Protein AF-A0A8W7PTN2-F1 (afdb_monomer)

Nearest PDB structures (foldseek):
  3l47-assembly1_A  TM=5.949E-01  e=1.246E-03  Anopheles gambiae str. PEST
  3pji-assembly1_A  TM=5.867E-01  e=2.559E-03  Anopheles gambiae str. PEST
  3l4a-assembly1_A  TM=5.832E-01  e=3.193E-03  Anopheles gambiae str. PEST
  3qme-assembly1_A  TM=5.855E-01  e=4.211E-03  Anopheles gambiae str. PEST

pLDDT: mean 83.67, std 15.15, range [41.78, 97.75]

Structure (mmCIF, N/CA/C/O backbone):
data_AF-A0A8W7PTN2-F1
#
_entry.id   AF-A0A8W7PTN2-F1
#
loop_
_atom_site.group_PDB
_atom_site.id
_atom_site.type_symbol
_atom_site.label_atom_id
_atom_site.label_alt_id
_atom_site.label_comp_id
_atom_site.label_asym_id
_atom_site.label_entity_id
_atom_site.label_seq_id
_atom_site.pdbx_PDB_ins_code
_atom_site.Cartn_x
_atom_site.Cartn_y
_atom_site.Cartn_z
_atom_site.occupancy
_atom_site.B_iso_or_equiv
_atom_site.auth_seq_id
_atom_site.auth_comp_id
_atom_site.auth_asym_id
_atom_site.auth_atom_id
_atom_site.pdbx_PDB_model_num
ATOM 1 N N . MET A 1 1 ? -35.384 39.533 5.158 1.00 57.03 1 MET A N 1
ATOM 2 C CA . MET A 1 1 ? -33.972 39.122 5.318 1.00 57.03 1 MET A CA 1
ATOM 3 C C . MET A 1 1 ? -33.845 37.872 6.191 1.00 57.03 1 MET A C 1
ATOM 5 O O . MET A 1 1 ? -33.048 37.005 5.865 1.00 57.03 1 MET A O 1
ATOM 9 N N . ASP A 1 2 ? -34.704 37.705 7.202 1.00 67.12 2 ASP A N 1
ATOM 10 C CA . ASP A 1 2 ? -34.612 36.601 8.177 1.00 67.12 2 ASP A CA 1
ATOM 11 C C . ASP A 1 2 ? -34.873 35.196 7.617 1.00 67.12 2 ASP A C 1
ATOM 13 O O . ASP A 1 2 ? -34.206 34.240 8.003 1.00 67.12 2 ASP A O 1
ATOM 17 N N . ARG A 1 3 ? -35.787 35.044 6.647 1.00 59.84 3 ARG A N 1
ATOM 18 C CA . ARG A 1 3 ? -36.089 33.726 6.052 1.00 59.84 3 ARG A CA 1
ATOM 19 C C . ARG A 1 3 ? -34.947 33.164 5.203 1.00 59.84 3 ARG A C 1
ATOM 21 O O . ARG A 1 3 ? -34.746 31.957 5.190 1.00 59.84 3 ARG A O 1
ATOM 28 N N . LEU A 1 4 ? -34.192 34.027 4.523 1.00 60.38 4 LEU A N 1
ATOM 29 C CA . LEU A 1 4 ? -33.056 33.612 3.694 1.00 60.38 4 LEU A CA 1
ATOM 30 C C . LEU A 1 4 ? -31.870 33.179 4.571 1.00 60.38 4 LEU A C 1
ATOM 32 O O . LEU A 1 4 ? -31.206 32.193 4.266 1.00 60.38 4 LEU A O 1
ATOM 36 N N . LEU A 1 5 ? -31.665 33.867 5.700 1.00 58.38 5 LEU A N 1
ATOM 37 C CA . LEU A 1 5 ? -30.638 33.527 6.685 1.00 58.38 5 LEU A CA 1
ATOM 38 C C . LEU A 1 5 ? -30.922 32.175 7.361 1.00 58.38 5 LEU A C 1
ATOM 40 O O . LEU A 1 5 ? -30.018 31.356 7.500 1.00 58.38 5 LEU A O 1
ATOM 44 N N . LEU A 1 6 ? -32.185 31.911 7.719 1.00 56.81 6 LEU A N 1
ATOM 45 C CA . LEU A 1 6 ? -32.614 30.633 8.301 1.00 56.81 6 LEU A CA 1
ATOM 46 C C . LEU A 1 6 ? -32.438 29.454 7.335 1.00 56.81 6 LEU A C 1
ATOM 48 O O . LEU A 1 6 ? -31.983 28.390 7.752 1.00 56.81 6 LEU A O 1
ATOM 52 N N . VAL A 1 7 ? -32.742 29.642 6.047 1.00 60.78 7 VAL A N 1
ATOM 53 C CA . VAL A 1 7 ? -32.530 28.602 5.027 1.00 60.78 7 VAL A CA 1
ATOM 54 C C . VAL A 1 7 ? -31.037 28.308 4.864 1.00 60.78 7 VAL A C 1
ATOM 56 O O . VAL A 1 7 ? -30.652 27.142 4.924 1.00 60.78 7 VAL A O 1
ATOM 59 N N . LEU A 1 8 ? -30.188 29.337 4.777 1.00 57.94 8 LEU A N 1
ATOM 60 C CA 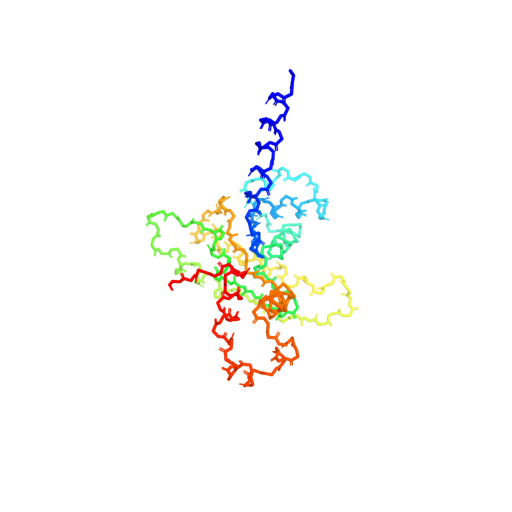. LEU A 1 8 ? -28.733 29.175 4.654 1.00 57.94 8 LEU A CA 1
ATOM 61 C C . LEU A 1 8 ? -28.105 28.485 5.881 1.00 57.94 8 LEU A C 1
ATOM 63 O O . LEU A 1 8 ? -27.267 27.594 5.726 1.00 57.94 8 LEU A O 1
ATOM 67 N N . LEU A 1 9 ? -28.555 28.826 7.094 1.00 57.31 9 LEU A N 1
ATOM 68 C CA . LEU A 1 9 ? -28.108 28.192 8.342 1.00 57.31 9 LEU A CA 1
ATOM 69 C C . LEU A 1 9 ? -28.580 26.734 8.462 1.00 57.31 9 LEU A C 1
ATOM 71 O O . LEU A 1 9 ? -27.829 25.874 8.932 1.00 57.31 9 LEU A O 1
ATOM 75 N N . SER A 1 10 ? -29.791 26.427 7.987 1.00 56.72 10 SER A N 1
ATOM 76 C CA . SER A 1 10 ? -30.310 25.054 7.959 1.00 56.72 10 SER A CA 1
ATOM 77 C C . SER A 1 10 ? -29.570 24.176 6.943 1.00 56.72 10 SER A C 1
ATOM 79 O O . SER A 1 10 ? -29.201 23.049 7.269 1.00 56.72 10 SER A O 1
ATOM 81 N N . SER A 1 11 ? -29.232 24.710 5.761 1.00 54.78 11 SER A N 1
ATOM 82 C CA . SER A 1 11 ? -28.419 23.999 4.766 1.00 54.78 11 SER A CA 1
ATOM 83 C C . SER A 1 11 ? -26.974 23.793 5.222 1.00 54.78 11 SER A C 1
ATOM 85 O O . SER A 1 11 ? -26.408 22.732 4.975 1.00 54.78 11 SER A O 1
ATOM 87 N N . ALA A 1 12 ? -26.388 24.750 5.951 1.00 51.50 12 ALA A N 1
ATOM 88 C CA . ALA A 1 12 ? -25.059 24.587 6.543 1.00 51.50 12 ALA A CA 1
ATOM 89 C C . ALA A 1 12 ? -25.053 23.503 7.638 1.00 51.50 12 ALA A C 1
ATOM 91 O O . ALA A 1 12 ? -24.125 22.701 7.709 1.00 51.50 12 ALA A O 1
ATOM 92 N N . SER A 1 13 ? -26.124 23.418 8.436 1.00 51.75 13 SER A N 1
ATOM 93 C CA . SER A 1 13 ? -26.292 22.386 9.472 1.00 51.75 13 SER A CA 1
ATOM 94 C C . SER A 1 13 ? -26.516 20.983 8.881 1.00 51.75 13 SER A C 1
ATOM 96 O O . SER A 1 13 ? -26.025 19.993 9.425 1.00 51.75 13 SER A O 1
ATOM 98 N N . LEU A 1 14 ? -27.189 20.882 7.728 1.00 45.44 14 LEU A N 1
ATOM 99 C CA . LEU A 1 14 ? -27.297 19.626 6.974 1.00 45.44 14 LEU A CA 1
ATOM 100 C C . LEU A 1 14 ? -25.977 19.224 6.292 1.00 45.44 14 LEU A C 1
ATOM 102 O O . LEU A 1 14 ? -25.674 18.040 6.218 1.00 45.44 14 LEU A O 1
ATOM 106 N N . LEU A 1 15 ? -25.144 20.172 5.855 1.00 43.53 15 LEU A N 1
ATOM 107 C CA . LEU A 1 15 ? -23.816 19.859 5.302 1.00 43.53 15 LEU A CA 1
ATOM 108 C C . LEU A 1 15 ? -22.807 19.424 6.382 1.00 43.53 15 LEU A C 1
ATOM 110 O O . LEU A 1 15 ? -21.920 18.619 6.106 1.00 43.53 15 LEU A O 1
ATOM 114 N N . LEU A 1 16 ? -22.965 19.895 7.623 1.00 43.56 16 LEU A N 1
ATOM 115 C CA . LEU A 1 16 ? -22.141 19.487 8.771 1.00 43.56 16 LEU A CA 1
ATOM 116 C C . LEU A 1 16 ? -22.467 18.076 9.289 1.00 43.56 16 LEU A C 1
ATOM 118 O O . LEU A 1 16 ? -21.607 17.433 9.883 1.00 43.56 16 LEU A O 1
ATOM 122 N N . THR A 1 17 ? -23.674 17.563 9.037 1.00 43.12 17 THR A N 1
ATOM 123 C CA . THR A 1 17 ? -24.104 16.228 9.499 1.00 43.12 17 THR A CA 1
ATOM 124 C C . THR A 1 17 ? -23.748 15.092 8.533 1.00 43.12 17 THR A C 1
ATOM 126 O O . THR A 1 17 ? -23.837 13.926 8.910 1.00 43.12 17 THR A O 1
ATOM 129 N N . VAL A 1 18 ? -23.263 15.409 7.323 1.00 42.91 18 VAL A N 1
ATOM 130 C CA . VAL A 1 18 ? -22.825 14.423 6.310 1.00 42.91 18 VAL A CA 1
ATOM 131 C C . VAL A 1 18 ? -21.299 14.230 6.287 1.00 42.91 18 VAL A C 1
ATOM 133 O O . VAL A 1 18 ? -20.785 13.426 5.513 1.00 42.91 18 VAL A O 1
ATOM 136 N N . TYR A 1 19 ? -20.554 14.822 7.231 1.00 45.72 19 TYR A N 1
ATOM 137 C CA . TYR A 1 19 ? -19.266 14.247 7.655 1.00 45.72 19 TYR A CA 1
ATOM 138 C C . TYR A 1 19 ? -19.535 13.009 8.520 1.00 45.72 19 TYR A C 1
ATOM 140 O O . TYR A 1 19 ? -19.214 12.944 9.706 1.00 45.72 19 TYR A O 1
ATOM 148 N N . GLY A 1 20 ? -20.209 12.036 7.903 1.00 41.78 20 GLY A N 1
ATOM 149 C CA . GLY A 1 20 ? -20.510 10.743 8.475 1.00 41.78 20 GLY A CA 1
ATOM 150 C C . GLY A 1 20 ? -19.219 10.099 8.947 1.00 41.78 20 GLY A C 1
ATOM 151 O O . GLY A 1 20 ? -18.207 10.171 8.253 1.00 41.78 20 GLY A O 1
ATOM 152 N N . ILE A 1 21 ? -19.281 9.549 10.161 1.00 45.31 21 ILE A N 1
ATOM 153 C CA . ILE A 1 21 ? -18.317 8.659 10.816 1.00 45.31 21 ILE A CA 1
ATOM 154 C C . ILE A 1 21 ? -17.119 8.363 9.905 1.00 45.31 21 ILE A C 1
ATOM 156 O O . ILE A 1 21 ? -17.142 7.424 9.109 1.00 45.31 21 ILE A O 1
ATOM 160 N N . LYS A 1 22 ? -16.070 9.192 9.986 1.00 49.72 22 LYS A N 1
ATOM 161 C CA . LYS A 1 22 ? -14.812 8.896 9.302 1.00 49.72 22 LYS A CA 1
ATOM 162 C C . LYS A 1 22 ? -14.207 7.710 10.053 1.00 49.72 22 LYS A C 1
ATOM 164 O O . LYS A 1 22 ? -13.580 7.874 11.094 1.00 49.72 22 LYS A O 1
ATOM 169 N N . HIS A 1 23 ? -14.525 6.503 9.595 1.00 62.06 23 HIS A N 1
ATOM 170 C CA . HIS A 1 23 ? -13.861 5.279 10.029 1.00 62.06 23 HIS A CA 1
ATOM 171 C C . HIS A 1 23 ? -12.345 5.461 9.813 1.00 62.06 23 HIS A C 1
ATOM 173 O O . HIS A 1 23 ? -11.954 6.223 8.926 1.00 62.06 23 HIS A O 1
ATOM 179 N N . HIS A 1 24 ? -11.490 4.789 10.592 1.00 68.31 24 HIS A N 1
ATOM 180 C CA . HIS A 1 24 ? -10.013 4.914 10.550 1.00 68.31 24 HIS A CA 1
ATOM 181 C C . HIS A 1 24 ? -9.383 4.358 9.251 1.00 68.31 24 HIS A C 1
ATOM 183 O O . HIS A 1 24 ? -8.220 3.977 9.192 1.00 68.31 24 HIS A O 1
ATOM 189 N N . ILE A 1 25 ? -10.168 4.311 8.179 1.00 70.75 25 ILE A N 1
ATOM 190 C CA . ILE A 1 25 ? -9.787 3.872 6.850 1.00 70.75 25 ILE A CA 1
ATOM 191 C C . ILE A 1 25 ? -8.952 4.979 6.216 1.00 70.75 25 ILE A C 1
ATOM 193 O O . ILE A 1 25 ? -9.476 6.006 5.777 1.00 70.75 25 ILE A O 1
ATOM 197 N N . VAL A 1 26 ? -7.647 4.753 6.144 1.00 82.38 26 VAL A N 1
ATOM 198 C CA . VAL A 1 26 ? -6.735 5.601 5.379 1.00 82.38 26 VAL A CA 1
ATOM 199 C C . VAL A 1 26 ? -6.664 5.055 3.957 1.00 82.38 26 VAL A C 1
ATOM 201 O O . VAL A 1 26 ? -6.442 3.867 3.755 1.00 82.38 26 VAL A O 1
ATOM 204 N N . THR A 1 27 ? -6.850 5.907 2.955 1.00 85.38 27 THR A N 1
ATOM 205 C CA . THR A 1 27 ? -6.588 5.575 1.547 1.00 85.38 27 THR A CA 1
ATOM 206 C C . THR A 1 27 ? -5.408 6.399 1.064 1.00 85.38 27 THR A C 1
ATOM 208 O O . THR A 1 27 ? -5.305 7.575 1.412 1.00 85.38 27 THR A O 1
ATOM 211 N N . LYS A 1 28 ? -4.539 5.808 0.248 1.00 90.69 28 LYS A N 1
ATOM 212 C CA . LYS A 1 28 ? -3.437 6.528 -0.398 1.00 90.69 28 LYS A CA 1
ATOM 213 C C . LYS A 1 28 ? -3.108 5.850 -1.714 1.00 90.69 28 LYS A C 1
ATOM 215 O O . LYS A 1 28 ? -2.881 4.646 -1.727 1.00 90.69 28 LYS A O 1
ATOM 220 N N . SER A 1 29 ? -3.123 6.590 -2.815 1.00 93.69 29 SER A N 1
ATOM 221 C CA . SER A 1 29 ? -2.723 6.077 -4.127 1.00 93.69 29 SER A CA 1
ATOM 222 C C . SER A 1 29 ? -1.201 6.017 -4.260 1.00 93.69 29 SER A C 1
ATOM 224 O O . SER A 1 29 ? -0.459 6.687 -3.536 1.00 93.69 29 SER A O 1
ATOM 226 N N . TRP A 1 30 ? -0.725 5.250 -5.245 1.00 95.38 30 TRP A N 1
ATOM 227 C CA . TRP A 1 30 ? 0.700 5.195 -5.570 1.00 95.38 30 TRP A CA 1
ATOM 228 C C . TRP A 1 30 ? 1.260 6.572 -5.948 1.00 95.38 30 TRP A C 1
ATOM 230 O O . TRP A 1 30 ? 2.342 6.952 -5.506 1.00 95.38 30 TRP A O 1
ATOM 240 N N . SER A 1 31 ? 0.513 7.342 -6.744 1.00 95.12 31 SER A N 1
ATOM 241 C CA . SER A 1 31 ? 0.930 8.674 -7.195 1.00 95.12 31 SER A CA 1
ATOM 242 C C . SER A 1 31 ? 1.007 9.685 -6.051 1.00 95.12 31 SER A C 1
ATOM 244 O O . SER A 1 31 ? 1.951 10.471 -6.016 1.00 95.12 31 SER A O 1
ATOM 246 N N . GLU A 1 32 ? 0.073 9.641 -5.096 1.00 94.88 32 GLU A N 1
ATOM 247 C CA . GLU A 1 32 ? 0.132 10.480 -3.891 1.00 94.88 32 GLU A CA 1
ATOM 248 C C . GLU A 1 32 ? 1.347 10.118 -3.031 1.00 94.88 32 GLU A C 1
ATOM 250 O O . GLU A 1 32 ? 2.136 10.994 -2.686 1.00 94.88 32 GLU A O 1
ATOM 255 N N . ALA A 1 33 ? 1.575 8.825 -2.762 1.00 96.19 33 ALA A N 1
ATOM 256 C CA . ALA A 1 33 ? 2.763 8.386 -2.028 1.00 96.19 33 ALA A CA 1
ATOM 257 C C . ALA A 1 33 ? 4.070 8.760 -2.735 1.00 96.19 33 ALA A C 1
ATOM 259 O O . ALA A 1 33 ? 5.021 9.185 -2.081 1.00 96.19 33 ALA A O 1
ATOM 260 N N . GLN A 1 34 ? 4.119 8.655 -4.063 1.00 97.06 34 GLN A N 1
ATOM 261 C CA . GLN A 1 34 ? 5.268 9.111 -4.836 1.00 97.06 34 GLN A CA 1
ATOM 262 C C . GLN A 1 34 ? 5.486 10.618 -4.686 1.00 97.06 34 GLN A C 1
ATOM 264 O O . GLN A 1 34 ? 6.622 11.033 -4.473 1.00 97.06 34 GLN A O 1
ATOM 269 N N . SER A 1 35 ? 4.433 11.429 -4.812 1.00 95.94 35 SER A N 1
ATOM 270 C CA . SER A 1 35 ? 4.526 12.887 -4.688 1.00 95.94 35 SER A CA 1
ATOM 271 C C . SER A 1 35 ? 5.095 13.294 -3.328 1.00 95.94 35 SER A C 1
ATOM 273 O O . SER A 1 35 ? 6.060 14.059 -3.268 1.00 95.94 35 SER A O 1
ATOM 275 N N . ASP A 1 36 ? 4.565 12.710 -2.253 1.00 96.38 36 ASP A N 1
ATOM 276 C CA . ASP A 1 36 ? 5.035 12.958 -0.890 1.00 96.38 36 ASP A CA 1
ATOM 277 C C . ASP A 1 36 ? 6.506 12.562 -0.733 1.00 96.38 36 ASP A C 1
ATOM 279 O O . ASP A 1 36 ? 7.329 13.340 -0.255 1.00 96.38 36 ASP A O 1
ATOM 283 N N . CYS A 1 37 ? 6.878 11.375 -1.212 1.00 97.75 37 CYS A N 1
ATOM 284 C CA . CYS A 1 37 ? 8.247 10.885 -1.107 1.00 97.75 37 CYS A CA 1
ATOM 285 C C . CYS A 1 37 ? 9.256 11.688 -1.929 1.00 97.75 37 CYS A C 1
ATOM 287 O O . CYS A 1 37 ? 10.381 11.891 -1.474 1.00 97.75 37 CYS A O 1
ATOM 289 N N . LEU A 1 38 ? 8.876 12.178 -3.112 1.00 97.31 38 LEU A N 1
ATOM 290 C CA . LEU A 1 38 ? 9.718 13.086 -3.895 1.00 97.31 38 LEU A CA 1
ATOM 291 C C . LEU A 1 38 ? 10.015 14.370 -3.109 1.00 97.31 38 LEU A C 1
ATOM 293 O O . LEU A 1 38 ? 11.146 14.861 -3.153 1.00 97.31 38 LEU A O 1
ATOM 297 N N . GLN A 1 39 ? 9.032 14.878 -2.358 1.00 96.75 39 GLN A N 1
ATOM 298 C CA . GLN A 1 39 ? 9.202 16.034 -1.482 1.00 96.75 39 GLN A CA 1
ATOM 299 C C . GLN A 1 39 ? 10.064 15.703 -0.255 1.00 96.75 39 GLN A C 1
ATOM 301 O O . GLN A 1 39 ? 11.004 16.443 0.038 1.00 96.75 39 GLN A O 1
ATOM 306 N N . TYR A 1 40 ? 9.793 14.592 0.437 1.00 96.00 40 TYR A N 1
ATOM 307 C CA . TYR A 1 40 ? 10.538 14.174 1.632 1.00 96.00 40 TYR A CA 1
ATOM 308 C C . TYR A 1 40 ? 12.023 13.957 1.333 1.00 96.00 40 TYR A C 1
ATOM 310 O O . TYR A 1 40 ? 12.884 14.418 2.080 1.00 96.00 40 TYR A O 1
ATOM 318 N N . LEU A 1 41 ? 12.321 13.302 0.210 1.00 95.69 41 LEU A N 1
ATOM 319 C CA . LEU A 1 41 ? 13.683 12.995 -0.226 1.00 95.69 41 LEU A CA 1
ATOM 320 C C . LEU A 1 41 ? 14.354 14.153 -0.980 1.00 95.69 41 LEU A C 1
ATOM 322 O O . LEU A 1 41 ? 15.525 14.036 -1.333 1.00 95.69 41 LEU A O 1
ATOM 326 N N . ARG A 1 42 ? 13.634 15.256 -1.240 1.00 96.44 42 ARG A N 1
ATOM 327 C CA . ARG A 1 42 ? 14.116 16.423 -2.004 1.00 96.44 42 ARG A CA 1
ATOM 328 C C . ARG A 1 42 ? 14.743 16.029 -3.346 1.00 96.44 42 ARG A C 1
ATOM 330 O O . ARG A 1 42 ? 15.813 16.509 -3.713 1.00 96.44 42 ARG A O 1
ATOM 337 N N . VAL A 1 43 ? 14.080 15.130 -4.072 1.00 94.25 43 VAL A N 1
ATOM 338 C CA . VAL A 1 43 ? 14.607 14.587 -5.330 1.00 94.25 43 VAL A CA 1
ATOM 339 C C . VAL A 1 43 ? 14.687 15.682 -6.390 1.00 94.25 43 VAL A C 1
ATOM 341 O O . VAL A 1 43 ? 13.694 16.332 -6.717 1.00 94.25 43 VAL A O 1
ATOM 344 N N . GLU A 1 44 ? 15.867 15.849 -6.981 1.00 91.00 44 GLU A N 1
ATOM 345 C CA . GLU A 1 44 ? 16.057 16.754 -8.108 1.00 91.00 44 GLU A CA 1
ATOM 346 C C . GLU A 1 44 ? 15.295 16.261 -9.347 1.00 91.00 44 GLU A C 1
ATOM 348 O O . GLU A 1 44 ? 15.310 15.078 -9.688 1.00 91.00 44 GLU A O 1
ATOM 353 N N . SER A 1 45 ? 14.673 17.184 -10.088 1.00 90.75 45 SER A N 1
ATOM 354 C CA . SER A 1 45 ? 13.897 16.862 -11.299 1.00 90.75 45 SER A CA 1
ATOM 355 C C . SER A 1 45 ? 12.778 15.815 -11.078 1.00 90.75 45 SER A C 1
ATOM 357 O O . SER A 1 45 ? 12.746 14.797 -11.782 1.00 90.75 45 SER A O 1
ATOM 359 N N . PRO A 1 46 ? 11.808 16.059 -10.173 1.00 90.56 46 PRO A N 1
ATOM 360 C CA . PRO A 1 46 ? 10.740 15.102 -9.842 1.00 90.56 46 PRO A CA 1
ATOM 361 C C . PRO A 1 46 ? 9.903 14.668 -11.059 1.00 90.56 46 PRO A C 1
ATOM 363 O O . PRO A 1 46 ? 9.396 13.548 -11.101 1.00 90.56 46 PRO A O 1
ATOM 366 N N . GLY A 1 47 ? 9.838 15.508 -12.101 1.00 90.62 47 GLY A N 1
ATOM 367 C 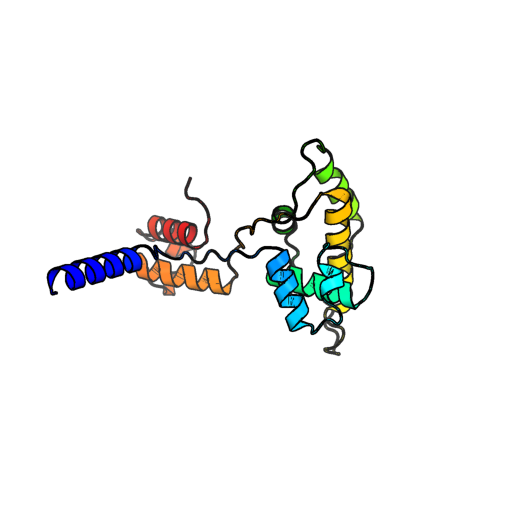CA . GLY A 1 47 ? 9.154 15.215 -13.364 1.00 90.62 47 GLY A CA 1
ATOM 368 C C . GLY A 1 47 ? 9.599 13.915 -14.053 1.00 90.62 47 GLY A C 1
ATOM 369 O O . GLY A 1 47 ? 8.817 13.308 -14.781 1.00 90.62 47 GLY A O 1
ATOM 370 N N . ARG A 1 48 ? 10.821 13.426 -13.788 1.00 91.25 48 ARG A N 1
ATOM 371 C CA . ARG A 1 48 ? 11.331 12.162 -14.358 1.00 91.25 48 ARG A CA 1
ATOM 372 C C . ARG A 1 48 ? 10.556 10.928 -13.877 1.00 91.25 48 ARG A C 1
ATOM 374 O O . ARG A 1 48 ? 10.556 9.915 -14.570 1.00 91.25 48 ARG A O 1
ATOM 381 N N . TYR A 1 49 ? 9.883 11.017 -12.731 1.00 92.25 49 TYR A N 1
ATOM 382 C CA . TYR A 1 49 ? 9.173 9.902 -12.098 1.00 92.25 49 TYR A CA 1
ATOM 383 C C . TYR A 1 49 ? 7.669 9.874 -12.410 1.00 92.25 49 TYR A C 1
ATOM 385 O O . TYR A 1 49 ? 6.981 8.934 -12.020 1.00 92.25 49 TYR A O 1
ATOM 393 N N . LEU A 1 50 ? 7.146 10.852 -13.164 1.00 87.75 50 LEU A N 1
ATOM 394 C CA . LEU A 1 50 ? 5.716 10.943 -13.506 1.00 87.75 50 LEU A CA 1
ATOM 395 C C . LEU A 1 50 ? 5.186 9.727 -14.280 1.00 87.75 50 LEU A C 1
ATOM 397 O O . LEU A 1 50 ? 4.006 9.416 -14.194 1.00 87.75 50 LEU A O 1
ATOM 401 N N . SER A 1 51 ? 6.057 9.034 -15.020 1.00 87.31 51 SER A N 1
ATOM 402 C CA . SER A 1 51 ? 5.710 7.824 -15.783 1.00 87.31 51 SER A CA 1
ATOM 403 C C . SER A 1 51 ? 5.861 6.519 -14.990 1.00 87.31 51 SER A C 1
ATOM 405 O O . SER A 1 51 ? 5.775 5.440 -15.577 1.00 87.31 51 SER A O 1
ATOM 407 N N . HIS A 1 52 ? 6.169 6.611 -13.689 1.00 88.25 52 HIS A N 1
ATOM 408 C CA . HIS A 1 52 ? 6.465 5.475 -12.806 1.00 88.25 52 HIS A CA 1
ATOM 409 C C . HIS A 1 52 ? 7.572 4.550 -13.339 1.00 88.25 52 HIS A C 1
ATOM 411 O O . HIS A 1 52 ? 7.575 3.343 -13.109 1.00 88.25 52 HIS A O 1
ATOM 417 N N . ARG A 1 53 ? 8.531 5.121 -14.078 1.00 87.38 53 ARG A N 1
ATOM 418 C CA . ARG A 1 53 ? 9.707 4.412 -14.594 1.00 87.38 53 ARG A CA 1
ATOM 419 C C . ARG A 1 53 ? 10.908 4.675 -13.697 1.00 87.38 53 ARG A C 1
ATOM 421 O O . ARG A 1 53 ? 11.538 5.729 -13.772 1.00 87.38 53 ARG A O 1
ATOM 428 N N . TYR A 1 54 ? 11.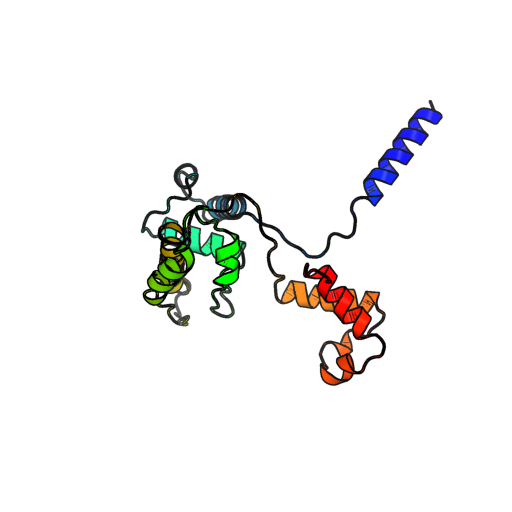241 3.693 -12.871 1.00 93.31 54 TYR A N 1
ATOM 429 C CA . TYR A 1 54 ? 12.324 3.776 -11.893 1.00 93.31 54 TYR A CA 1
ATOM 430 C C . TYR A 1 54 ? 13.594 3.111 -12.433 1.00 93.31 54 TYR A C 1
ATOM 432 O O . TYR A 1 54 ? 13.606 1.913 -12.716 1.00 93.31 54 TYR A O 1
ATOM 440 N N . ARG A 1 55 ? 14.679 3.879 -12.578 1.00 93.56 55 ARG A N 1
ATOM 441 C CA . ARG A 1 55 ? 15.986 3.347 -13.008 1.00 93.56 55 ARG A CA 1
ATOM 442 C C . ARG A 1 55 ? 16.654 2.580 -11.866 1.00 93.56 55 ARG A C 1
ATOM 444 O O . ARG A 1 55 ? 16.391 2.876 -10.708 1.00 93.56 55 ARG A O 1
ATOM 451 N N . ASP A 1 56 ? 17.557 1.655 -12.179 1.00 93.75 56 ASP A N 1
ATOM 452 C CA . ASP A 1 56 ? 18.344 0.954 -11.156 1.00 93.75 56 ASP A CA 1
ATOM 453 C C . ASP A 1 56 ? 19.472 1.866 -10.655 1.00 93.75 56 ASP A C 1
ATOM 455 O O . ASP A 1 56 ? 20.607 1.827 -11.123 1.00 93.75 56 ASP A O 1
ATOM 459 N N . ASN A 1 57 ? 19.116 2.793 -9.767 1.00 93.69 57 ASN A N 1
ATOM 460 C CA . ASN A 1 57 ? 20.038 3.716 -9.119 1.00 93.69 57 ASN A CA 1
ATOM 461 C C . ASN A 1 57 ? 19.594 4.013 -7.682 1.00 93.69 57 ASN A C 1
ATOM 463 O O . ASN A 1 57 ? 18.451 3.752 -7.302 1.00 93.69 57 ASN A O 1
ATOM 467 N N . GLN A 1 58 ? 20.502 4.583 -6.886 1.00 93.12 58 GLN A N 1
ATOM 468 C CA . GLN A 1 58 ? 20.271 4.805 -5.458 1.00 93.12 58 GLN A CA 1
ATOM 469 C C . GLN A 1 58 ? 19.037 5.673 -5.178 1.00 93.12 58 GLN A C 1
ATOM 471 O O . GLN A 1 58 ? 18.217 5.314 -4.338 1.00 93.12 58 GLN A O 1
ATOM 476 N N . THR A 1 59 ? 18.853 6.762 -5.930 1.00 94.69 59 THR A N 1
ATOM 477 C CA . THR A 1 59 ? 17.695 7.658 -5.783 1.00 94.69 59 THR A CA 1
ATOM 478 C C . THR A 1 59 ? 16.373 6.923 -5.990 1.00 94.69 59 THR A C 1
ATOM 480 O O . THR A 1 59 ? 15.425 7.117 -5.236 1.00 94.69 59 THR A O 1
ATOM 483 N N . SER A 1 60 ? 16.297 6.044 -6.992 1.00 95.75 60 SER A N 1
ATOM 484 C CA . SER A 1 60 ? 15.081 5.274 -7.263 1.00 95.75 60 SER A CA 1
ATOM 485 C C . SER A 1 60 ? 14.831 4.213 -6.193 1.00 95.75 60 SER A C 1
ATOM 487 O O . SER A 1 60 ? 13.686 4.021 -5.800 1.00 95.75 60 SER A O 1
ATOM 489 N N . LYS A 1 61 ? 15.882 3.565 -5.674 1.00 95.44 61 LYS A N 1
ATOM 490 C CA . LYS A 1 61 ? 15.772 2.607 -4.559 1.00 95.44 61 LYS A CA 1
ATOM 491 C C .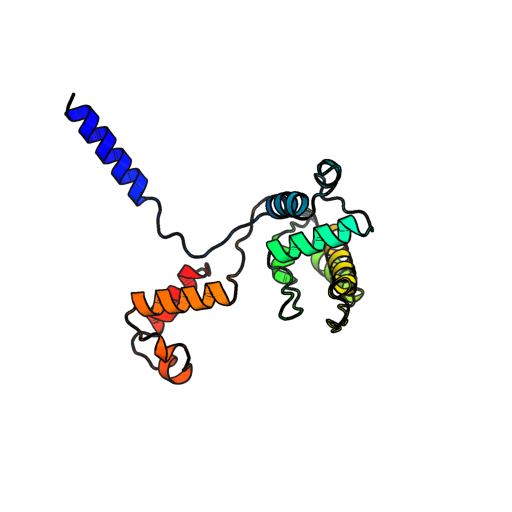 LYS A 1 61 ? 15.242 3.279 -3.290 1.00 95.44 61 LYS A C 1
ATOM 493 O O . LYS A 1 61 ? 14.311 2.769 -2.673 1.00 95.44 61 LYS A O 1
ATOM 498 N N . GLN A 1 62 ? 15.763 4.460 -2.957 1.00 95.50 62 GLN A N 1
ATOM 499 C CA . GLN A 1 62 ? 15.280 5.277 -1.837 1.00 95.50 62 GLN A CA 1
ATOM 500 C C . GLN A 1 62 ? 13.830 5.733 -2.035 1.00 95.50 62 GLN A C 1
ATOM 502 O O . GLN A 1 62 ? 13.024 5.648 -1.108 1.00 95.50 62 GLN A O 1
ATOM 507 N N . LEU A 1 63 ? 13.480 6.179 -3.246 1.00 97.12 63 LEU A N 1
ATOM 508 C CA . LEU A 1 63 ? 12.119 6.593 -3.578 1.00 97.12 63 LEU A CA 1
ATOM 509 C C . LEU A 1 63 ? 11.127 5.433 -3.428 1.00 97.12 63 LEU A C 1
ATOM 511 O O . LEU A 1 63 ? 10.105 5.594 -2.769 1.00 97.12 63 LEU A O 1
ATOM 515 N N . ILE A 1 64 ? 11.443 4.260 -3.982 1.00 97.12 64 ILE A N 1
ATOM 516 C CA . ILE A 1 64 ? 10.602 3.061 -3.865 1.00 97.12 64 ILE A CA 1
ATOM 517 C C . ILE A 1 64 ? 10.446 2.628 -2.412 1.00 97.12 64 ILE A C 1
ATOM 519 O O . ILE A 1 64 ? 9.330 2.343 -1.984 1.00 97.12 64 ILE A O 1
ATOM 523 N N . PHE A 1 65 ? 11.535 2.625 -1.645 1.00 96.00 65 PHE A N 1
ATOM 524 C CA . PHE A 1 65 ? 11.483 2.328 -0.219 1.00 96.00 65 PHE A CA 1
ATOM 525 C C . PHE A 1 65 ? 10.526 3.278 0.513 1.00 96.00 65 PHE A C 1
ATOM 527 O O . PHE A 1 65 ? 9.613 2.820 1.197 1.00 96.00 65 PHE A O 1
ATOM 534 N N . CYS A 1 66 ? 10.649 4.591 0.295 1.00 97.06 66 CYS A N 1
ATOM 535 C CA . CYS A 1 66 ? 9.739 5.576 0.880 1.00 97.06 66 CYS A CA 1
ATOM 536 C C . CYS A 1 66 ? 8.275 5.355 0.462 1.00 97.06 66 CYS A C 1
ATOM 538 O O . CYS A 1 66 ? 7.379 5.434 1.307 1.00 97.06 66 CYS A O 1
ATOM 540 N N . ILE A 1 67 ? 8.019 5.065 -0.820 1.00 96.94 67 ILE A N 1
ATOM 541 C CA . ILE A 1 67 ? 6.666 4.801 -1.330 1.00 96.94 67 ILE A CA 1
ATOM 542 C C . ILE A 1 67 ? 6.080 3.576 -0.627 1.00 96.94 67 ILE A C 1
ATOM 544 O O . ILE A 1 67 ? 4.968 3.640 -0.111 1.00 96.94 67 ILE A O 1
ATOM 548 N N . MET A 1 68 ? 6.834 2.479 -0.541 1.00 95.75 68 MET A N 1
ATOM 549 C CA . MET A 1 68 ? 6.377 1.249 0.108 1.00 95.75 68 MET A CA 1
ATOM 550 C C . MET A 1 68 ? 6.111 1.425 1.607 1.00 95.75 68 MET A C 1
ATOM 552 O O . MET A 1 68 ? 5.175 0.809 2.116 1.00 95.75 68 MET A O 1
ATOM 556 N N . LEU A 1 69 ? 6.860 2.294 2.296 1.00 94.25 69 LEU A N 1
ATOM 557 C CA . LEU A 1 69 ? 6.551 2.696 3.673 1.00 94.25 69 LEU A CA 1
ATOM 558 C C . LEU A 1 69 ? 5.236 3.486 3.750 1.00 94.25 69 LEU A C 1
ATOM 560 O O . LEU A 1 69 ? 4.359 3.167 4.549 1.00 94.25 69 LEU A O 1
ATOM 564 N N . ASN A 1 70 ? 5.065 4.489 2.885 1.00 94.38 70 ASN A N 1
ATOM 565 C CA . ASN A 1 70 ? 3.868 5.337 2.857 1.00 94.38 70 ASN A CA 1
ATOM 566 C C . ASN A 1 70 ? 2.591 4.558 2.522 1.00 94.38 70 ASN A C 1
ATOM 568 O O . ASN A 1 70 ? 1.513 4.899 3.005 1.00 94.38 70 ASN A O 1
ATOM 572 N N . LEU A 1 71 ? 2.717 3.517 1.702 1.00 94.56 71 LEU A N 1
ATOM 573 C CA . LEU A 1 71 ? 1.625 2.627 1.317 1.00 94.56 71 LEU A CA 1
ATOM 574 C C . LEU A 1 71 ? 1.457 1.432 2.268 1.00 94.56 71 LEU A C 1
ATOM 576 O O . LEU A 1 71 ? 0.618 0.574 2.013 1.00 94.56 71 LEU A O 1
ATOM 580 N N . ARG A 1 72 ? 2.238 1.360 3.358 1.00 92.81 72 ARG A N 1
ATOM 581 C CA . ARG A 1 72 ? 2.202 0.271 4.356 1.00 92.81 72 ARG A CA 1
ATOM 582 C C . ARG A 1 72 ? 2.417 -1.121 3.750 1.00 92.81 72 ARG A C 1
ATOM 584 O O . ARG A 1 72 ? 1.936 -2.125 4.271 1.00 92.81 72 ARG A O 1
ATOM 591 N N . ILE A 1 73 ? 3.150 -1.178 2.641 1.00 93.62 73 ILE A N 1
ATOM 592 C CA . ILE A 1 73 ? 3.518 -2.417 1.949 1.00 93.62 73 ILE A CA 1
ATOM 593 C C . ILE A 1 73 ? 4.706 -3.068 2.656 1.00 93.62 73 ILE A C 1
ATOM 595 O O . ILE A 1 73 ? 4.765 -4.291 2.758 1.00 93.62 73 ILE A O 1
ATOM 599 N N . TYR A 1 74 ? 5.630 -2.257 3.169 1.00 92.75 74 TYR A N 1
ATOM 600 C CA . TYR A 1 74 ? 6.769 -2.715 3.954 1.00 92.75 74 TYR A CA 1
ATOM 601 C C . TYR A 1 74 ? 6.689 -2.172 5.383 1.00 92.75 74 TYR A C 1
ATOM 603 O O . TYR A 1 74 ? 6.493 -0.974 5.585 1.00 92.75 74 TYR A O 1
ATOM 611 N N . ASP A 1 75 ? 6.836 -3.064 6.358 1.00 88.81 75 ASP A N 1
ATOM 612 C CA . ASP A 1 75 ? 6.926 -2.754 7.781 1.00 88.81 75 ASP A CA 1
ATOM 613 C C . ASP A 1 75 ? 8.396 -2.870 8.222 1.00 88.81 75 ASP A C 1
ATOM 615 O O . ASP A 1 75 ? 8.918 -3.988 8.303 1.00 88.81 75 ASP A O 1
ATOM 619 N N . PRO A 1 76 ? 9.086 -1.746 8.492 1.00 85.06 76 PRO A N 1
ATOM 620 C CA . PRO A 1 76 ? 10.494 -1.759 8.868 1.00 85.06 76 PRO A CA 1
ATOM 621 C C . PRO A 1 76 ? 10.719 -2.245 10.301 1.00 85.06 76 PRO A C 1
ATOM 623 O O . PRO A 1 76 ? 11.807 -2.721 10.599 1.00 85.06 76 PRO A O 1
ATOM 626 N N . THR A 1 77 ? 9.719 -2.155 11.182 1.00 83.19 77 THR A N 1
ATOM 627 C CA . THR A 1 77 ? 9.830 -2.610 12.574 1.00 83.19 77 THR A CA 1
ATOM 628 C C . THR A 1 77 ? 9.817 -4.132 12.647 1.00 83.19 77 THR A C 1
ATOM 630 O O . THR A 1 77 ? 10.529 -4.719 13.455 1.00 83.19 77 THR A O 1
ATOM 633 N N . GLN A 1 78 ? 9.031 -4.777 11.782 1.00 83.62 78 GLN A N 1
ATOM 634 C CA . GLN A 1 78 ? 8.931 -6.238 11.722 1.00 83.62 78 GLN A CA 1
ATOM 635 C C . GLN A 1 78 ? 9.772 -6.871 10.602 1.00 83.62 78 GLN A C 1
ATOM 637 O O . GLN A 1 78 ? 9.855 -8.095 10.529 1.00 83.62 78 GLN A O 1
ATOM 642 N N . ASN A 1 79 ? 10.379 -6.066 9.722 1.00 84.56 79 ASN A N 1
ATOM 643 C CA . ASN A 1 79 ? 10.998 -6.510 8.467 1.00 84.56 79 ASN A CA 1
ATOM 644 C C . ASN A 1 79 ? 10.039 -7.344 7.592 1.00 84.56 79 ASN A C 1
ATOM 646 O O . ASN A 1 79 ? 10.411 -8.377 7.032 1.00 84.56 79 ASN A O 1
ATOM 650 N N . VAL A 1 80 ? 8.773 -6.923 7.505 1.00 87.94 80 VAL A N 1
ATOM 651 C CA . VAL A 1 80 ? 7.713 -7.674 6.813 1.00 87.94 80 VAL A CA 1
ATOM 652 C C . VAL A 1 80 ? 7.304 -6.966 5.528 1.00 87.94 80 VAL A C 1
ATOM 654 O O . VAL A 1 80 ? 6.935 -5.794 5.533 1.00 87.94 80 VAL A O 1
ATOM 657 N N . LEU A 1 81 ? 7.298 -7.713 4.423 1.00 90.38 81 LEU A N 1
ATOM 658 C CA . LEU A 1 81 ? 6.769 -7.282 3.132 1.00 90.38 81 LEU A CA 1
ATOM 659 C C . LEU A 1 81 ? 5.389 -7.906 2.875 1.00 90.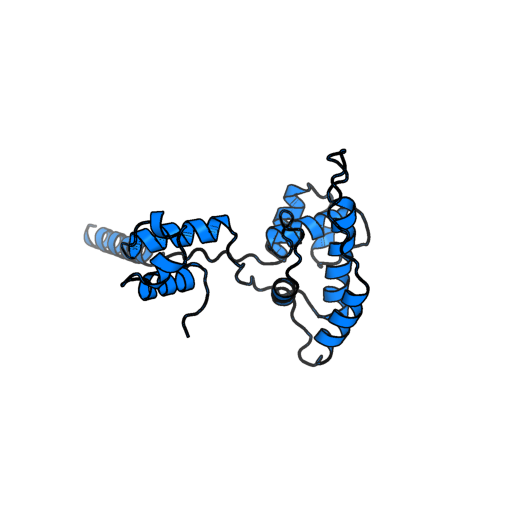38 81 LEU A C 1
ATOM 661 O O . LEU A 1 81 ? 5.246 -9.126 2.813 1.00 90.38 81 LEU A O 1
ATOM 665 N N . ARG A 1 82 ? 4.374 -7.068 2.665 1.00 91.06 82 ARG A N 1
ATOM 666 C CA . ARG A 1 82 ? 2.977 -7.465 2.436 1.00 91.06 82 ARG A CA 1
ATOM 667 C C . ARG A 1 82 ? 2.681 -7.535 0.935 1.00 91.06 82 ARG A C 1
ATOM 669 O O . ARG A 1 82 ? 2.132 -6.601 0.352 1.00 91.06 82 ARG A O 1
ATOM 676 N N . LEU A 1 83 ? 3.052 -8.645 0.294 1.00 90.00 83 LEU A N 1
ATOM 677 C CA . LEU A 1 83 ? 2.891 -8.837 -1.160 1.00 90.00 83 LEU A CA 1
ATOM 678 C C . LEU A 1 83 ? 1.430 -8.764 -1.636 1.00 90.00 83 LEU A C 1
ATOM 680 O O . LEU A 1 83 ? 1.166 -8.280 -2.733 1.00 90.00 83 LEU A O 1
ATOM 684 N N . GLU A 1 84 ? 0.473 -9.186 -0.811 1.00 87.81 84 GLU A N 1
ATOM 685 C CA . GLU A 1 84 ? -0.955 -9.063 -1.134 1.00 87.81 84 GLU A CA 1
ATOM 686 C C . GLU A 1 84 ? -1.400 -7.595 -1.209 1.00 87.81 84 GLU A C 1
ATOM 688 O O . GLU A 1 84 ? -2.103 -7.209 -2.142 1.00 87.81 84 GLU A O 1
ATOM 693 N N . ALA A 1 85 ? -0.926 -6.754 -0.281 1.00 89.25 85 ALA A N 1
ATOM 694 C CA . ALA A 1 85 ? -1.191 -5.316 -0.299 1.00 89.25 85 ALA A CA 1
ATOM 695 C C . ALA A 1 85 ? -0.552 -4.651 -1.526 1.00 89.25 85 ALA A C 1
ATOM 697 O O . ALA A 1 85 ? -1.181 -3.822 -2.177 1.00 89.25 85 ALA A O 1
ATOM 698 N N . MET A 1 86 ? 0.664 -5.069 -1.896 1.00 93.00 86 MET A N 1
ATOM 699 C CA . MET A 1 86 ? 1.337 -4.616 -3.118 1.00 93.00 86 MET A CA 1
ATOM 700 C C . MET A 1 86 ? 0.479 -4.863 -4.369 1.00 93.00 86 MET A C 1
ATOM 702 O O . MET A 1 86 ? 0.340 -3.971 -5.205 1.00 93.00 86 MET A O 1
ATOM 706 N N . GLY A 1 87 ? -0.156 -6.035 -4.474 1.00 92.31 87 GLY A N 1
ATOM 707 C CA . GLY A 1 87 ? -1.028 -6.383 -5.600 1.00 92.31 87 GLY A CA 1
ATOM 708 C C . GLY A 1 87 ? -2.223 -5.443 -5.794 1.00 92.31 87 GLY A C 1
ATOM 709 O O . GLY A 1 87 ? -2.652 -5.248 -6.926 1.00 92.31 87 GLY A O 1
ATOM 710 N N . GLN A 1 88 ? -2.721 -4.793 -4.736 1.00 92.38 88 GLN A N 1
ATOM 711 C CA . GLN A 1 88 ? -3.842 -3.840 -4.820 1.00 92.38 88 GLN A CA 1
ATOM 712 C C . GLN A 1 88 ? -3.480 -2.545 -5.569 1.00 92.38 88 GLN A C 1
ATOM 714 O O . GLN A 1 88 ? -4.357 -1.837 -6.077 1.00 92.38 88 GLN A O 1
ATOM 719 N N . PHE A 1 89 ? -2.183 -2.245 -5.666 1.00 94.75 89 PHE A N 1
ATOM 720 C CA . PHE A 1 89 ? -1.652 -1.100 -6.401 1.00 94.75 89 PHE A CA 1
ATOM 721 C C . PHE A 1 89 ? -1.346 -1.411 -7.864 1.00 94.75 89 PHE A C 1
ATOM 723 O O . PHE A 1 89 ? -0.837 -0.537 -8.562 1.00 94.75 89 PHE A O 1
ATOM 730 N N . PHE A 1 90 ? -1.660 -2.614 -8.348 1.00 94.56 90 PHE A N 1
ATOM 731 C CA . PHE A 1 90 ? -1.418 -3.029 -9.725 1.00 94.56 90 PHE A CA 1
ATOM 732 C C . PHE A 1 90 ? -2.681 -3.612 -10.358 1.00 94.56 90 PHE A C 1
ATOM 734 O O . PHE A 1 90 ? -3.430 -4.359 -9.736 1.00 94.56 90 PHE A O 1
ATOM 741 N N . HIS A 1 91 ? -2.898 -3.288 -11.627 1.00 93.06 91 HIS A N 1
ATOM 742 C CA . HIS A 1 91 ? -3.913 -3.896 -12.472 1.00 93.06 91 HIS A CA 1
ATOM 743 C C . HIS A 1 91 ? -3.232 -4.687 -13.589 1.00 93.06 91 HIS A C 1
ATOM 745 O O . HIS A 1 91 ? -2.473 -4.093 -14.367 1.00 93.06 91 HIS A O 1
ATOM 751 N N . PRO A 1 92 ? -3.499 -5.999 -13.703 1.00 92.56 92 PRO A N 1
ATOM 752 C CA . PRO A 1 92 ? -3.053 -6.761 -14.855 1.00 92.56 92 PRO A CA 1
ATOM 753 C C . PRO A 1 92 ? -3.784 -6.313 -16.119 1.00 92.56 92 PRO A C 1
ATOM 755 O O . PRO A 1 92 ? -4.853 -5.694 -16.063 1.00 92.56 92 PRO A O 1
ATOM 758 N N . ASP A 1 93 ? -3.209 -6.637 -17.276 1.00 86.06 93 ASP A N 1
ATOM 759 C CA . ASP A 1 93 ? -3.958 -6.547 -18.526 1.00 86.06 93 ASP A CA 1
ATOM 760 C C . ASP A 1 93 ? -5.164 -7.496 -18.460 1.00 86.06 93 ASP A C 1
ATOM 762 O O . ASP A 1 93 ? -5.050 -8.618 -17.968 1.00 86.06 93 ASP A O 1
ATOM 766 N N . LYS A 1 94 ? -6.326 -7.066 -18.966 1.00 86.50 94 LYS A N 1
ATOM 767 C CA . LYS A 1 94 ? -7.571 -7.852 -18.905 1.00 86.50 94 LYS A CA 1
ATOM 768 C C . LYS A 1 94 ? -7.452 -9.227 -19.569 1.00 86.50 94 LYS A C 1
ATOM 770 O O . LYS A 1 94 ? -8.229 -10.120 -19.247 1.00 86.50 94 LYS A O 1
ATOM 775 N N . THR A 1 95 ? -6.535 -9.374 -20.520 1.00 90.44 95 THR A N 1
ATOM 776 C CA . THR A 1 95 ? -6.305 -10.614 -21.271 1.00 90.44 95 THR A CA 1
ATOM 777 C C . THR A 1 95 ? -5.175 -11.467 -20.697 1.00 90.44 95 THR A C 1
ATOM 779 O O . THR A 1 95 ? -5.035 -12.630 -21.073 1.00 90.44 95 THR A O 1
ATOM 782 N N . ASP A 1 96 ? -4.379 -10.921 -19.777 1.00 91.81 96 ASP A N 1
ATOM 783 C CA . ASP A 1 96 ? -3.271 -11.636 -19.162 1.00 91.81 96 ASP A CA 1
ATOM 784 C C . ASP A 1 96 ? -3.768 -12.471 -17.983 1.00 91.81 96 ASP A C 1
ATOM 786 O O . ASP A 1 96 ? -4.097 -11.954 -16.920 1.00 91.81 96 ASP A O 1
ATOM 790 N N . THR A 1 97 ? -3.795 -13.789 -18.158 1.00 92.75 97 THR A N 1
ATOM 791 C CA . THR A 1 97 ? -4.152 -14.744 -17.100 1.00 92.75 97 THR A CA 1
ATOM 792 C C . THR A 1 97 ? -2.931 -15.323 -16.381 1.00 92.75 97 THR A C 1
ATOM 794 O O . THR A 1 97 ? -3.080 -16.106 -15.446 1.00 92.75 97 THR A O 1
ATOM 797 N N . LEU A 1 98 ? -1.711 -14.987 -16.819 1.00 95.19 98 LEU A N 1
ATOM 798 C CA . LEU A 1 98 ? -0.455 -15.551 -16.313 1.00 95.19 98 LEU A CA 1
ATOM 799 C C . LEU A 1 98 ? 0.332 -14.567 -15.438 1.00 95.19 98 LEU A C 1
ATOM 801 O O . LEU A 1 98 ? 1.387 -14.936 -14.913 1.00 95.19 98 LEU A O 1
ATOM 805 N N . TYR A 1 99 ? -0.161 -13.339 -15.259 1.00 94.06 99 TYR A N 1
ATOM 806 C CA . TYR A 1 99 ? 0.492 -12.280 -14.488 1.00 94.06 99 TYR A CA 1
ATOM 807 C C . TYR A 1 99 ? 0.918 -12.729 -13.081 1.00 94.06 99 TYR A C 1
ATOM 809 O O . TYR A 1 99 ? 2.065 -12.509 -12.683 1.00 94.06 99 TYR A O 1
ATOM 817 N N . VAL A 1 100 ? 0.049 -13.450 -12.358 1.00 93.00 100 VAL A N 1
ATOM 818 C CA . VAL A 1 100 ? 0.344 -13.976 -11.011 1.00 93.00 100 VAL A CA 1
ATOM 819 C C . VAL A 1 100 ? 1.520 -14.946 -11.062 1.00 93.00 100 VAL A C 1
ATOM 821 O O . VAL A 1 100 ? 2.493 -14.782 -10.328 1.00 93.00 100 VAL A O 1
ATOM 824 N N . ASN A 1 101 ? 1.475 -15.925 -11.970 1.00 95.31 101 ASN A N 1
ATOM 825 C CA . ASN A 1 101 ? 2.511 -16.952 -12.088 1.00 95.31 101 ASN A CA 1
ATOM 826 C C . ASN A 1 101 ? 3.869 -16.343 -12.453 1.00 95.31 101 ASN A C 1
ATOM 828 O O . ASN A 1 101 ? 4.883 -16.697 -11.853 1.00 95.31 101 ASN A O 1
ATOM 832 N N . ARG A 1 102 ? 3.895 -15.397 -13.401 1.00 95.56 102 ARG A N 1
ATOM 833 C CA . ARG A 1 102 ? 5.128 -14.701 -13.805 1.00 95.56 102 ARG A CA 1
ATOM 834 C C . ARG A 1 102 ? 5.682 -13.835 -12.679 1.00 95.56 102 ARG A C 1
ATOM 836 O O . ARG A 1 102 ? 6.886 -13.867 -12.430 1.00 95.56 102 ARG A O 1
ATOM 843 N N . THR A 1 103 ? 4.811 -13.113 -11.975 1.00 95.50 103 THR A N 1
ATOM 844 C CA . THR A 1 103 ? 5.212 -12.280 -10.834 1.00 95.50 103 THR A CA 1
ATOM 845 C C . THR A 1 103 ? 5.795 -13.142 -9.721 1.00 95.50 103 THR A C 1
ATOM 847 O O . THR A 1 103 ? 6.904 -12.871 -9.273 1.00 95.50 103 THR A O 1
ATOM 850 N N . ASN A 1 104 ? 5.134 -14.241 -9.353 1.00 94.38 104 ASN A N 1
ATOM 851 C CA . ASN A 1 104 ? 5.634 -15.174 -8.342 1.00 94.38 104 ASN A CA 1
ATOM 852 C C . ASN A 1 104 ? 6.975 -15.799 -8.750 1.00 94.38 104 ASN A C 1
ATOM 854 O O . ASN A 1 104 ? 7.908 -15.830 -7.951 1.00 94.38 104 ASN A O 1
ATOM 858 N N . ALA A 1 105 ? 7.117 -16.227 -10.008 1.00 95.44 105 ALA A N 1
ATOM 859 C CA . ALA A 1 105 ? 8.379 -16.762 -10.519 1.00 95.44 105 ALA A CA 1
ATOM 860 C C . ALA A 1 105 ? 9.526 -15.733 -10.476 1.00 95.44 105 ALA A C 1
ATOM 862 O O . ALA A 1 105 ? 10.678 -16.105 -10.244 1.00 95.44 105 ALA A O 1
ATOM 863 N N . CYS A 1 106 ? 9.222 -14.449 -10.683 1.00 96.00 106 CYS A N 1
ATOM 864 C CA . CYS A 1 106 ? 10.181 -13.360 -10.518 1.00 96.00 106 CYS A CA 1
ATOM 865 C C . CYS A 1 106 ? 10.545 -13.152 -9.039 1.00 96.00 106 CYS A C 1
ATOM 867 O O . CYS A 1 106 ? 11.728 -13.131 -8.697 1.00 96.00 106 CYS A O 1
ATOM 869 N N . LEU A 1 107 ? 9.545 -13.086 -8.153 1.00 94.19 107 LEU A N 1
ATOM 870 C CA . LEU A 1 107 ? 9.728 -12.861 -6.716 1.00 94.19 107 LEU A CA 1
ATOM 871 C C . LEU A 1 107 ? 10.545 -13.965 -6.032 1.00 94.19 107 LEU A C 1
ATOM 873 O O . LEU A 1 107 ? 11.320 -13.658 -5.134 1.00 94.19 107 LEU A O 1
ATOM 877 N N . LEU A 1 108 ? 10.465 -15.220 -6.494 1.00 92.75 108 LEU A N 1
ATOM 878 C CA . LEU A 1 108 ? 11.299 -16.326 -5.990 1.00 92.75 108 LEU A CA 1
ATOM 879 C C . LEU A 1 108 ? 12.812 -16.070 -6.119 1.00 92.75 108 LEU A C 1
ATOM 881 O O . LEU A 1 108 ? 13.611 -16.724 -5.451 1.00 92.75 108 LEU A O 1
ATOM 885 N N . ARG A 1 109 ? 13.223 -15.141 -6.988 1.00 90.81 109 ARG A N 1
ATOM 886 C CA . ARG A 1 109 ? 14.631 -14.765 -7.187 1.00 90.81 109 ARG A CA 1
ATOM 887 C C . ARG A 1 109 ? 15.059 -13.598 -6.298 1.00 90.81 109 ARG A C 1
ATOM 889 O O . ARG A 1 109 ? 16.254 -13.326 -6.198 1.00 90.81 109 ARG A O 1
ATOM 896 N N . VAL A 1 110 ? 14.109 -12.918 -5.659 1.00 89.25 110 VAL A N 1
ATOM 897 C CA . VAL A 1 110 ? 14.363 -11.770 -4.792 1.00 89.25 110 VAL A CA 1
ATOM 898 C C . VAL A 1 110 ? 14.624 -12.267 -3.373 1.00 89.25 110 VAL A C 1
ATOM 900 O O . VAL A 1 110 ? 13.778 -12.908 -2.756 1.00 89.25 110 VAL A O 1
ATOM 903 N N . LYS A 1 111 ? 15.809 -11.972 -2.836 1.00 77.88 111 LYS A N 1
ATOM 904 C CA . LYS A 1 111 ? 16.163 -12.299 -1.448 1.00 77.88 111 LYS A CA 1
ATOM 905 C C . LYS A 1 111 ? 15.906 -11.086 -0.561 1.00 77.88 111 LYS A C 1
ATOM 907 O O . LYS A 1 111 ? 16.424 -10.008 -0.848 1.00 77.88 111 LYS A O 1
ATOM 912 N N . VAL A 1 112 ? 15.135 -11.263 0.512 1.00 69.88 112 VAL A N 1
ATOM 913 C CA . VAL A 1 112 ? 14.998 -10.256 1.573 1.00 69.88 112 VAL A CA 1
ATOM 914 C C . VAL A 1 112 ? 16.146 -10.469 2.561 1.00 69.88 112 VAL A C 1
ATOM 916 O O . VAL A 1 112 ? 16.188 -11.526 3.196 1.00 69.88 112 VAL A O 1
ATOM 919 N N . PRO A 1 113 ? 17.118 -9.547 2.666 1.00 68.50 113 PRO A N 1
ATOM 920 C CA . PRO A 1 113 ? 18.157 -9.662 3.670 1.00 68.50 113 PRO A CA 1
ATOM 921 C C . PRO A 1 113 ? 17.538 -9.492 5.066 1.00 68.50 113 PRO A C 1
ATOM 923 O O . PRO A 1 113 ? 16.565 -8.745 5.223 1.00 68.50 113 PRO A O 1
ATOM 926 N N . PRO A 1 114 ? 18.084 -10.160 6.096 1.00 65.69 114 PRO A N 1
ATOM 927 C CA . PRO A 1 114 ? 17.758 -9.795 7.467 1.00 65.69 114 PRO A CA 1
ATOM 928 C C . PRO A 1 114 ? 18.129 -8.323 7.690 1.00 65.69 114 PRO A C 1
ATOM 930 O O . PRO A 1 114 ? 19.109 -7.841 7.113 1.00 65.69 114 PRO A O 1
ATOM 933 N N . LEU A 1 115 ? 17.365 -7.614 8.525 1.00 65.00 115 LEU A N 1
ATOM 934 C CA . LEU A 1 115 ? 17.839 -6.341 9.061 1.00 65.00 115 LEU A CA 1
ATOM 935 C C . LEU A 1 115 ? 19.101 -6.649 9.861 1.00 65.00 115 LEU A C 1
ATOM 937 O O . LEU A 1 115 ? 19.066 -7.409 10.827 1.00 65.00 115 LEU A O 1
ATOM 941 N N . VAL A 1 116 ? 20.231 -6.140 9.389 1.00 60.88 116 VAL A N 1
ATOM 942 C CA . VAL A 1 116 ? 21.486 -6.222 10.123 1.00 60.88 116 VAL A CA 1
ATOM 943 C C . VAL A 1 116 ? 21.534 -4.976 10.989 1.00 60.88 116 VAL A C 1
ATOM 945 O O . VAL A 1 116 ? 21.418 -3.879 10.446 1.00 60.88 116 VAL A O 1
ATOM 948 N N . ASP A 1 117 ? 21.715 -5.137 12.301 1.00 51.78 117 ASP A N 1
ATOM 949 C CA . ASP A 1 117 ? 22.084 -4.038 13.200 1.00 51.78 117 ASP A CA 1
ATOM 950 C C . ASP A 1 117 ? 23.474 -3.533 12.787 1.00 51.78 117 ASP A C 1
ATOM 952 O O . ASP A 1 117 ? 24.509 -3.933 13.323 1.00 51.78 117 ASP A O 1
ATOM 956 N N . SER A 1 118 ? 23.527 -2.703 11.748 1.00 52.56 118 SER A N 1
ATOM 957 C CA . SER A 1 118 ? 24.736 -1.974 11.407 1.00 52.56 118 SER A CA 1
ATOM 958 C C . SER A 1 118 ? 24.857 -0.824 12.396 1.00 52.56 118 SER A C 1
ATOM 960 O O . SER A 1 118 ? 24.005 0.059 12.417 1.00 52.56 118 SER A O 1
ATOM 962 N N . SER A 1 119 ? 25.941 -0.798 13.171 1.00 52.19 119 SER A N 1
ATOM 963 C CA . SER A 1 119 ? 26.288 0.288 14.102 1.00 52.19 119 SER A CA 1
ATOM 964 C C . SER A 1 119 ? 26.492 1.656 13.430 1.00 52.19 119 SER A C 1
ATOM 966 O O . SER A 1 119 ? 26.770 2.639 14.108 1.00 52.19 119 SER A O 1
ATOM 968 N N . GLU A 1 120 ? 26.389 1.724 12.101 1.00 55.69 120 GLU A N 1
ATOM 969 C CA . GLU A 1 120 ? 26.346 2.958 11.331 1.00 55.69 120 GLU A CA 1
ATOM 970 C C . GLU A 1 120 ? 24.911 3.228 10.856 1.00 55.69 120 GLU A C 1
ATOM 972 O O . GLU A 1 120 ? 24.397 2.536 9.972 1.00 55.69 120 GLU A O 1
ATOM 977 N N . ASP A 1 121 ? 24.295 4.295 11.379 1.00 55.94 121 ASP A N 1
ATOM 978 C CA . ASP A 1 121 ? 22.946 4.781 11.022 1.00 55.94 121 ASP A CA 1
ATOM 979 C C . ASP A 1 121 ? 22.711 4.932 9.504 1.00 55.94 121 ASP A C 1
ATOM 981 O O . ASP A 1 121 ? 21.579 4.932 9.023 1.00 55.94 121 ASP A O 1
ATOM 985 N N . SER A 1 122 ? 23.785 5.051 8.720 1.00 55.25 122 SER A N 1
ATOM 986 C CA . SER A 1 122 ? 23.732 5.298 7.276 1.00 55.25 122 SER A CA 1
ATOM 987 C C . SER A 1 122 ? 23.466 4.046 6.426 1.00 55.25 122 SER A C 1
ATOM 989 O O . SER A 1 122 ? 23.174 4.181 5.237 1.00 55.25 122 SER A O 1
ATOM 991 N N . GLN A 1 123 ? 23.564 2.832 6.988 1.00 61.75 123 GLN A N 1
ATOM 992 C CA . GLN A 1 123 ? 23.501 1.581 6.210 1.00 61.75 123 GLN A CA 1
ATOM 993 C C . GLN A 1 123 ? 22.309 0.675 6.541 1.00 61.75 123 GLN A C 1
ATOM 995 O O . GLN A 1 123 ? 22.028 -0.239 5.760 1.00 61.75 123 GLN A O 1
ATOM 1000 N N . LEU A 1 124 ? 21.565 0.971 7.615 1.00 66.94 124 LEU A N 1
ATOM 1001 C CA . LEU A 1 124 ? 20.537 0.096 8.200 1.00 66.94 124 LEU A CA 1
ATOM 1002 C C . LEU A 1 124 ? 19.507 -0.431 7.182 1.00 66.94 124 LEU A C 1
ATOM 1004 O O . LEU A 1 124 ? 19.058 -1.571 7.272 1.00 66.94 124 LEU A O 1
ATOM 1008 N N . TYR A 1 125 ? 19.173 0.367 6.163 1.00 77.06 125 TYR A N 1
ATOM 1009 C CA . TYR A 1 125 ? 18.179 0.003 5.146 1.00 77.06 125 TYR A CA 1
ATOM 1010 C C . TYR A 1 125 ? 18.748 -0.263 3.749 1.00 77.06 125 TYR A C 1
ATOM 1012 O O . TYR A 1 125 ? 17.984 -0.613 2.853 1.00 77.06 125 TYR A O 1
ATOM 1020 N N . SER A 1 126 ? 20.061 -0.137 3.528 1.00 76.81 126 SER A N 1
ATOM 1021 C CA . SER A 1 126 ? 20.654 -0.220 2.180 1.00 76.81 126 SER A CA 1
ATOM 1022 C C . SER A 1 126 ? 20.349 -1.557 1.483 1.00 76.81 126 SER A C 1
ATOM 1024 O O . SER A 1 126 ? 19.909 -1.581 0.330 1.00 76.81 126 SER A O 1
ATOM 1026 N N . GLY A 1 127 ? 20.479 -2.673 2.212 1.00 81.75 127 GLY A N 1
ATOM 1027 C CA . GLY A 1 127 ? 20.144 -4.003 1.695 1.00 81.75 127 GLY A CA 1
ATOM 1028 C C . GLY A 1 127 ? 18.658 -4.148 1.352 1.00 81.75 127 GLY A C 1
ATOM 1029 O O . GLY A 1 127 ? 18.310 -4.584 0.255 1.00 81.75 127 GLY A O 1
ATOM 1030 N N . VAL A 1 128 ? 17.778 -3.718 2.260 1.00 88.50 128 VAL A N 1
ATOM 1031 C CA . VAL A 1 128 ? 16.321 -3.795 2.074 1.00 88.50 128 VAL A CA 1
ATOM 1032 C C . VAL A 1 128 ? 15.851 -2.911 0.918 1.00 88.50 128 VAL A C 1
ATOM 1034 O O . VAL A 1 128 ? 15.011 -3.341 0.133 1.00 88.50 128 VAL A O 1
ATOM 1037 N N . MET A 1 129 ? 16.409 -1.709 0.748 1.00 91.69 129 MET A N 1
ATOM 1038 C CA . MET A 1 129 ? 16.073 -0.821 -0.372 1.00 91.69 129 MET A CA 1
ATOM 1039 C C . MET A 1 129 ? 16.305 -1.501 -1.728 1.00 91.69 129 MET A C 1
ATOM 1041 O O . MET A 1 129 ? 15.474 -1.380 -2.629 1.00 91.69 129 MET A O 1
ATOM 1045 N N . GLY A 1 130 ? 17.408 -2.245 -1.869 1.00 91.44 130 GLY A N 1
ATOM 1046 C CA . GLY A 1 130 ? 17.691 -3.038 -3.067 1.00 91.44 130 GLY A CA 1
ATOM 1047 C C . GLY A 1 130 ? 16.655 -4.139 -3.297 1.00 91.44 130 GLY A C 1
ATOM 1048 O O . GLY A 1 130 ? 16.131 -4.272 -4.400 1.00 91.44 130 GLY A O 1
ATOM 1049 N N . THR A 1 131 ? 16.300 -4.880 -2.250 1.00 92.25 131 THR A N 1
ATOM 1050 C CA . THR A 1 131 ? 15.258 -5.914 -2.307 1.00 92.25 131 THR A CA 1
ATOM 1051 C C . THR A 1 131 ? 13.904 -5.347 -2.710 1.00 92.25 131 THR A C 1
ATOM 1053 O O . THR A 1 131 ? 13.279 -5.867 -3.631 1.00 92.25 131 THR A O 1
ATOM 1056 N N . LEU A 1 132 ? 13.446 -4.276 -2.059 1.00 94.81 132 LEU A N 1
ATOM 1057 C CA . LEU A 1 132 ? 12.164 -3.641 -2.371 1.00 94.81 132 LEU A CA 1
ATOM 1058 C C . LEU A 1 132 ? 12.129 -3.120 -3.811 1.00 94.81 132 LEU A C 1
ATOM 1060 O O . LEU A 1 132 ? 11.104 -3.230 -4.486 1.00 94.81 132 LEU A O 1
ATOM 1064 N N . TYR A 1 133 ? 13.263 -2.616 -4.306 1.00 95.69 133 TYR A N 1
ATOM 1065 C CA . TYR A 1 133 ? 13.420 -2.231 -5.703 1.00 95.69 133 TYR A CA 1
ATOM 1066 C C . TYR A 1 133 ? 13.274 -3.421 -6.672 1.00 95.69 133 TYR A C 1
ATOM 1068 O O . TYR A 1 133 ? 12.612 -3.307 -7.702 1.00 95.69 133 TYR A O 1
ATOM 1076 N N . GLU A 1 134 ? 13.813 -4.594 -6.348 1.00 95.44 134 GLU A N 1
ATOM 1077 C CA . GLU A 1 134 ? 13.607 -5.784 -7.184 1.00 95.44 134 GLU A CA 1
ATOM 1078 C C . GLU A 1 134 ? 12.165 -6.317 -7.107 1.00 95.44 134 GLU A C 1
ATOM 1080 O O . GLU A 1 134 ? 11.610 -6.748 -8.120 1.00 95.44 134 GLU A O 1
ATOM 1085 N N . VAL A 1 135 ? 11.500 -6.198 -5.952 1.00 95.38 135 VAL A N 1
ATOM 1086 C CA . VAL A 1 135 ? 10.068 -6.526 -5.817 1.00 95.38 135 VAL A CA 1
ATOM 1087 C C . VAL A 1 135 ? 9.221 -5.662 -6.751 1.00 95.38 135 VAL A C 1
ATOM 1089 O O . VAL A 1 135 ? 8.440 -6.205 -7.533 1.00 95.38 135 VAL A O 1
ATOM 1092 N N . ILE A 1 136 ? 9.375 -4.330 -6.721 1.00 94.88 136 ILE A N 1
ATOM 1093 C CA . ILE A 1 136 ? 8.609 -3.447 -7.619 1.00 94.88 136 ILE A CA 1
ATOM 1094 C C . ILE A 1 136 ? 8.893 -3.764 -9.087 1.00 94.88 136 ILE A C 1
ATOM 1096 O O . ILE A 1 136 ? 7.966 -3.743 -9.894 1.00 94.88 136 ILE A O 1
ATOM 1100 N N . ARG A 1 137 ? 10.134 -4.115 -9.447 1.00 94.81 137 ARG A N 1
ATOM 1101 C CA . ARG A 1 137 ? 10.466 -4.524 -10.817 1.00 94.81 137 ARG A CA 1
ATOM 1102 C C . ARG A 1 137 ? 9.702 -5.771 -11.242 1.00 94.81 137 ARG A C 1
ATOM 1104 O O . ARG A 1 137 ? 9.194 -5.796 -12.361 1.00 94.81 137 ARG A O 1
ATOM 1111 N N . CYS A 1 138 ? 9.567 -6.767 -10.366 1.00 95.62 138 CYS A N 1
ATOM 1112 C CA . CYS A 1 138 ? 8.744 -7.942 -10.651 1.00 95.62 138 CYS A CA 1
ATOM 1113 C C . CYS A 1 138 ? 7.281 -7.563 -10.914 1.00 95.62 138 CYS A C 1
ATOM 1115 O O . CYS A 1 138 ? 6.718 -7.991 -11.919 1.00 95.62 138 CYS A O 1
ATOM 1117 N N . PHE A 1 139 ? 6.677 -6.717 -10.075 1.00 95.25 139 PHE A N 1
ATOM 1118 C CA . PHE A 1 139 ? 5.296 -6.270 -10.292 1.00 95.25 139 PHE A CA 1
ATOM 1119 C C . PHE A 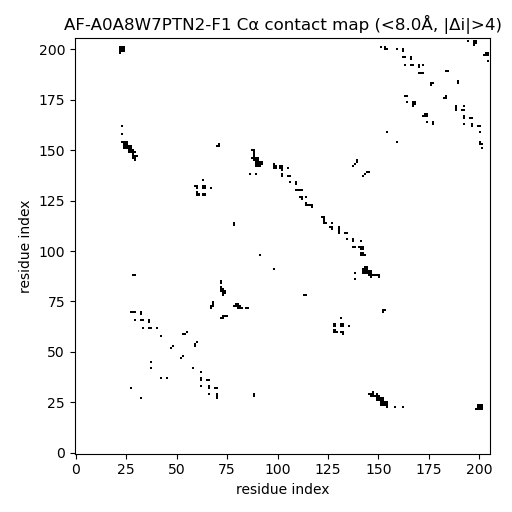1 139 ? 5.144 -5.454 -11.582 1.00 95.25 139 PHE A C 1
ATOM 1121 O O . PHE A 1 139 ? 4.253 -5.722 -12.386 1.00 95.25 139 PHE A O 1
ATOM 1128 N N . TYR A 1 140 ? 6.054 -4.517 -11.834 1.00 92.81 140 TYR A N 1
ATOM 1129 C CA . TYR A 1 140 ? 6.020 -3.666 -13.021 1.00 92.81 140 TYR A CA 1
ATOM 1130 C C . TYR A 1 140 ? 6.170 -4.457 -14.329 1.00 92.81 140 TYR A C 1
ATOM 1132 O O . TYR A 1 140 ? 5.522 -4.144 -15.323 1.00 92.81 140 TYR A O 1
ATOM 1140 N N . HIS A 1 141 ? 7.020 -5.489 -14.352 1.00 92.62 141 HIS A N 1
ATOM 1141 C CA . HIS A 1 141 ? 7.278 -6.271 -15.565 1.00 92.62 141 HIS A CA 1
ATOM 1142 C C . HIS A 1 141 ? 6.349 -7.471 -15.754 1.00 92.62 141 HIS A C 1
ATOM 1144 O O . HIS A 1 141 ? 6.153 -7.906 -16.890 1.00 92.62 141 HIS A O 1
ATOM 1150 N N . CYS A 1 142 ? 5.824 -8.045 -14.671 1.00 94.44 142 CYS A N 1
ATOM 1151 C CA . CYS A 1 142 ? 5.087 -9.305 -14.728 1.00 94.44 142 CYS A CA 1
ATOM 1152 C C . CYS A 1 142 ? 3.630 -9.198 -14.290 1.00 94.44 142 CYS A C 1
ATOM 1154 O O . CYS A 1 142 ? 2.850 -10.050 -14.707 1.00 94.44 142 CYS A O 1
ATOM 1156 N N . TYR A 1 143 ? 3.268 -8.204 -13.474 1.00 93.88 143 TYR A N 1
ATOM 1157 C CA . TYR A 1 143 ? 1.914 -8.079 -12.942 1.00 93.88 143 TYR A CA 1
ATOM 1158 C C . TYR A 1 143 ? 1.049 -7.176 -13.818 1.00 93.88 143 TYR A C 1
ATOM 1160 O O . TYR A 1 143 ? -0.033 -7.584 -14.216 1.00 93.88 143 TYR A O 1
ATOM 1168 N N . GLY A 1 144 ? 1.513 -5.961 -14.131 1.00 91.31 144 GLY A N 1
ATOM 1169 C CA . GLY A 1 144 ? 0.766 -5.021 -14.967 1.00 91.31 144 GLY A CA 1
ATOM 1170 C C . GLY A 1 144 ? 1.045 -3.553 -14.652 1.00 91.31 144 GLY A C 1
ATOM 1171 O O . GLY A 1 144 ? 2.141 -3.187 -14.232 1.00 91.31 144 GLY A O 1
ATOM 1172 N N . ASN A 1 145 ? 0.042 -2.703 -14.867 1.00 91.56 145 ASN A N 1
ATOM 1173 C CA . ASN A 1 145 ? 0.153 -1.254 -14.689 1.00 91.56 145 ASN A CA 1
ATOM 1174 C C . ASN A 1 145 ? -0.230 -0.830 -13.271 1.00 91.56 145 ASN A C 1
ATOM 1176 O O . ASN A 1 145 ? -1.045 -1.482 -12.624 1.00 91.56 145 ASN A O 1
ATOM 1180 N N . ILE A 1 146 ? 0.296 0.303 -12.810 1.00 93.06 146 ILE A N 1
ATOM 1181 C CA . ILE A 1 146 ? -0.103 0.876 -11.522 1.00 93.06 146 ILE A CA 1
ATOM 1182 C C . ILE A 1 146 ? -1.589 1.243 -11.544 1.00 93.06 146 ILE A C 1
ATOM 1184 O O . ILE A 1 146 ? -2.094 1.875 -12.473 1.00 93.06 146 ILE A O 1
ATOM 1188 N N . ASN A 1 147 ? -2.283 0.850 -10.483 1.00 91.00 147 ASN A N 1
ATOM 1189 C CA . ASN A 1 147 ? -3.647 1.242 -10.200 1.00 91.00 147 ASN A CA 1
ATOM 1190 C C . ASN A 1 147 ? -3.698 2.737 -9.858 1.00 91.00 147 ASN A C 1
ATOM 1192 O O . ASN A 1 147 ? -3.094 3.180 -8.881 1.00 91.00 147 ASN A O 1
ATOM 1196 N N . ALA A 1 148 ? -4.449 3.509 -10.643 1.00 87.12 148 ALA A N 1
ATOM 1197 C CA . ALA A 1 148 ? -4.662 4.928 -10.372 1.00 87.12 148 ALA A CA 1
ATOM 1198 C C . ALA A 1 148 ? -5.555 5.170 -9.141 1.00 87.12 148 ALA A C 1
ATOM 1200 O O . ALA A 1 148 ? -5.471 6.227 -8.520 1.00 87.12 148 ALA A O 1
ATOM 1201 N N . ASN A 1 149 ? -6.397 4.200 -8.777 1.00 89.69 149 ASN A N 1
ATOM 1202 C CA . ASN A 1 149 ? -7.297 4.316 -7.639 1.00 89.69 149 ASN A CA 1
ATOM 1203 C C . ASN A 1 149 ? -6.562 3.985 -6.339 1.00 89.69 149 ASN A C 1
ATOM 1205 O O . ASN A 1 149 ? -5.850 2.984 -6.254 1.00 89.69 149 ASN A O 1
ATOM 1209 N N . ALA A 1 150 ? -6.777 4.804 -5.311 1.00 87.31 150 ALA A N 1
ATOM 1210 C CA . ALA A 1 150 ? -6.251 4.547 -3.978 1.00 87.31 150 ALA A CA 1
ATOM 1211 C C . ALA A 1 150 ? -6.956 3.331 -3.344 1.00 87.31 150 ALA A C 1
ATOM 1213 O O . ALA A 1 150 ? -8.176 3.382 -3.152 1.00 87.31 150 ALA A O 1
ATOM 1214 N N . PRO A 1 151 ? -6.236 2.251 -2.991 1.00 88.25 151 PRO A N 1
ATOM 1215 C CA . PRO A 1 151 ? -6.803 1.200 -2.165 1.00 88.25 151 PRO A CA 1
ATOM 1216 C C . PRO A 1 151 ? -6.927 1.678 -0.713 1.00 88.25 151 PRO A C 1
ATOM 1218 O O . PRO A 1 151 ? -6.299 2.653 -0.282 1.00 88.25 151 PRO A O 1
ATOM 1221 N N . LYS A 1 152 ? -7.747 0.962 0.058 1.00 87.31 152 LYS A N 1
ATOM 1222 C CA . LYS A 1 152 ? -7.772 1.105 1.514 1.00 87.31 152 LYS A CA 1
ATOM 1223 C C . LYS A 1 152 ? -6.481 0.529 2.079 1.00 87.31 152 LYS A C 1
ATOM 1225 O O . LYS A 1 152 ? -6.120 -0.600 1.759 1.00 87.31 152 LYS A O 1
ATOM 1230 N N . LEU A 1 153 ? -5.814 1.290 2.930 1.00 86.44 153 LEU A N 1
ATOM 1231 C CA . LEU A 1 153 ? -4.658 0.814 3.665 1.00 86.44 153 LEU A CA 1
ATOM 1232 C C . LEU A 1 153 ? -5.124 0.088 4.930 1.00 86.44 153 LEU A C 1
ATOM 1234 O O . LEU A 1 153 ? -6.048 0.565 5.595 1.00 86.44 153 LEU A O 1
ATOM 1238 N N . PRO A 1 154 ? -4.483 -1.033 5.301 1.00 80.94 154 PRO A N 1
ATOM 1239 C CA . PRO A 1 154 ? -4.744 -1.661 6.587 1.00 80.94 154 PRO A CA 1
ATOM 1240 C C . PRO A 1 154 ? -4.331 -0.710 7.721 1.00 80.94 154 PRO A C 1
ATOM 1242 O O . PRO A 1 154 ? -3.338 0.014 7.560 1.00 80.94 154 PRO A O 1
ATOM 1245 N N . PRO A 1 155 ? -5.040 -0.704 8.865 1.00 83.56 155 PRO A N 1
ATOM 1246 C CA . PRO A 1 155 ? -4.629 0.084 10.019 1.00 83.56 155 PRO A CA 1
ATOM 1247 C C . PRO A 1 155 ? -3.242 -0.354 10.506 1.00 83.56 155 PRO A C 1
ATOM 1249 O O . PRO A 1 155 ? -2.885 -1.534 10.455 1.00 83.56 155 PRO A O 1
ATOM 1252 N N . THR A 1 156 ? -2.450 0.604 10.978 1.00 83.94 156 THR A N 1
ATOM 1253 C CA . THR A 1 156 ? -1.224 0.314 11.734 1.00 83.94 156 THR A CA 1
ATOM 1254 C C . THR A 1 156 ? -1.568 -0.321 13.083 1.00 83.94 156 THR A C 1
ATOM 1256 O O . THR A 1 156 ? -2.717 -0.278 13.520 1.00 83.94 156 THR A O 1
ATOM 1259 N N . VAL A 1 157 ? -0.569 -0.875 13.776 1.00 84.44 157 VAL A N 1
ATOM 1260 C CA . VAL A 1 157 ? -0.755 -1.418 15.134 1.00 84.44 157 VAL A CA 1
ATOM 1261 C C . VAL A 1 157 ? -1.338 -0.357 16.074 1.00 84.44 157 VAL A C 1
ATOM 1263 O O . VAL A 1 157 ? -2.350 -0.611 16.716 1.00 84.44 157 VAL A O 1
ATOM 1266 N N . LEU A 1 158 ? -0.779 0.857 16.066 1.00 85.56 158 LEU A N 1
ATOM 1267 C CA . LEU A 1 158 ? -1.241 1.965 16.910 1.00 85.56 158 LEU A CA 1
ATOM 1268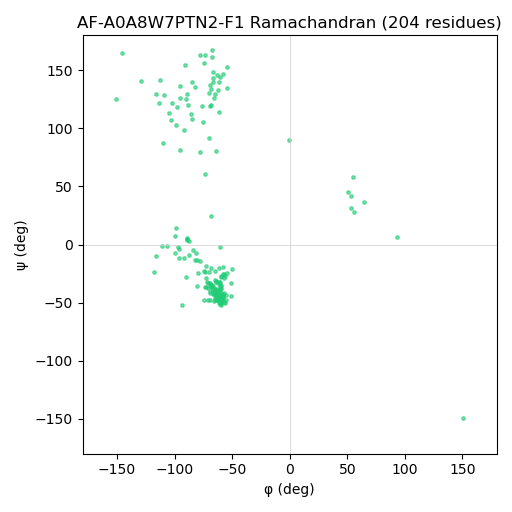 C C . LEU A 1 158 ? -2.658 2.430 16.549 1.00 85.56 158 LEU A C 1
ATOM 1270 O O . LEU A 1 158 ? -3.469 2.704 17.429 1.00 85.56 158 LEU A O 1
ATOM 1274 N N . GLU A 1 159 ? -2.983 2.498 15.256 1.00 87.69 159 GLU A N 1
ATOM 1275 C CA . GLU A 1 159 ? -4.348 2.819 14.820 1.00 87.69 159 GLU A CA 1
ATOM 1276 C C . GLU A 1 159 ? -5.333 1.724 15.238 1.00 87.69 159 GLU A C 1
ATOM 1278 O O . GLU A 1 159 ? -6.445 2.033 15.656 1.00 87.69 159 GLU A O 1
ATOM 1283 N N . LEU A 1 160 ? -4.942 0.448 15.166 1.00 88.12 160 LEU A N 1
ATOM 1284 C CA . LEU A 1 160 ? -5.785 -0.662 15.599 1.00 88.12 160 LEU A CA 1
ATOM 1285 C C . LEU A 1 160 ? -6.013 -0.645 17.114 1.00 88.12 160 LEU A C 1
ATOM 1287 O O . LEU A 1 160 ? -7.148 -0.827 17.550 1.00 88.12 160 LEU A O 1
ATOM 1291 N N . GLU A 1 161 ? -4.977 -0.383 17.908 1.00 88.62 161 GLU A N 1
ATOM 1292 C CA . GLU A 1 161 ? -5.092 -0.193 19.359 1.00 88.62 161 GLU A CA 1
ATOM 1293 C C . GLU A 1 161 ? -6.030 0.973 19.688 1.00 88.62 161 GLU A C 1
ATOM 1295 O O . GLU A 1 161 ? -6.941 0.838 20.510 1.00 88.62 161 GLU A O 1
ATOM 1300 N N . GLN A 1 162 ? -5.886 2.098 18.983 1.00 89.12 162 GLN A N 1
ATOM 1301 C CA . GLN A 1 162 ? -6.786 3.236 19.134 1.00 89.12 162 GLN A CA 1
ATOM 1302 C C . GLN A 1 162 ? -8.234 2.865 18.771 1.00 89.12 162 GLN A C 1
ATOM 1304 O O . GLN A 1 162 ? -9.159 3.191 19.520 1.00 89.12 162 GLN A O 1
ATOM 1309 N N . ILE A 1 163 ? -8.451 2.147 17.662 1.00 89.94 163 ILE A N 1
ATOM 1310 C CA . ILE A 1 163 ? -9.771 1.637 17.261 1.00 89.94 163 ILE A CA 1
ATOM 1311 C C . ILE A 1 163 ? -10.362 0.747 18.360 1.00 89.94 163 ILE A C 1
ATOM 1313 O O . ILE A 1 163 ? -11.541 0.886 18.689 1.00 89.94 163 ILE A O 1
ATOM 1317 N N . GLN A 1 164 ? -9.568 -0.159 18.935 1.00 91.25 164 GLN A N 1
ATOM 1318 C CA . GLN A 1 164 ? -10.006 -1.067 19.995 1.00 91.25 164 GLN A CA 1
ATOM 1319 C C . GLN A 1 164 ? -10.439 -0.307 21.251 1.00 91.25 164 GLN A C 1
ATOM 1321 O O . GLN A 1 164 ? -11.524 -0.573 21.771 1.00 91.25 164 GLN A O 1
ATOM 1326 N N . GLN A 1 165 ? -9.646 0.668 21.700 1.00 91.69 165 GLN A N 1
ATOM 1327 C CA . GLN A 1 165 ? -9.969 1.509 22.858 1.00 91.69 165 GLN A CA 1
ATOM 1328 C C . GLN A 1 165 ? -11.236 2.341 22.624 1.00 91.69 165 GLN A C 1
ATOM 1330 O O . GLN A 1 165 ? -12.140 2.371 23.461 1.00 91.69 165 GLN A O 1
ATOM 1335 N N . GLU A 1 166 ? -11.353 2.980 21.458 1.00 91.12 166 GLU A N 1
ATOM 1336 C CA . GLU A 1 166 ? -12.547 3.741 21.083 1.00 91.12 166 GLU A CA 1
ATOM 1337 C C . GLU A 1 166 ? -13.793 2.850 21.034 1.00 91.12 166 GLU A C 1
ATOM 1339 O O . GLU A 1 166 ? -14.837 3.211 21.577 1.00 91.12 166 GLU A O 1
ATOM 1344 N N . CYS A 1 167 ? -13.690 1.666 20.427 1.00 92.50 167 CYS A N 1
ATOM 1345 C CA . CYS A 1 167 ? -14.791 0.712 20.372 1.00 92.50 167 CYS A CA 1
ATOM 1346 C C . CYS A 1 167 ? -15.182 0.186 21.751 1.00 92.50 167 CYS A C 1
ATOM 1348 O O . CYS A 1 167 ? -16.376 0.080 22.027 1.00 92.50 167 CYS A O 1
ATOM 1350 N N . ALA A 1 168 ? -14.213 -0.089 22.627 1.00 93.56 168 ALA A N 1
ATOM 1351 C CA . ALA A 1 168 ? -14.473 -0.487 24.005 1.00 93.56 168 ALA A CA 1
ATOM 1352 C C . ALA A 1 168 ? -15.283 0.587 24.740 1.00 93.56 168 ALA A C 1
ATOM 1354 O O . ALA A 1 168 ? -16.320 0.272 25.323 1.00 93.56 168 ALA A O 1
ATOM 1355 N N . 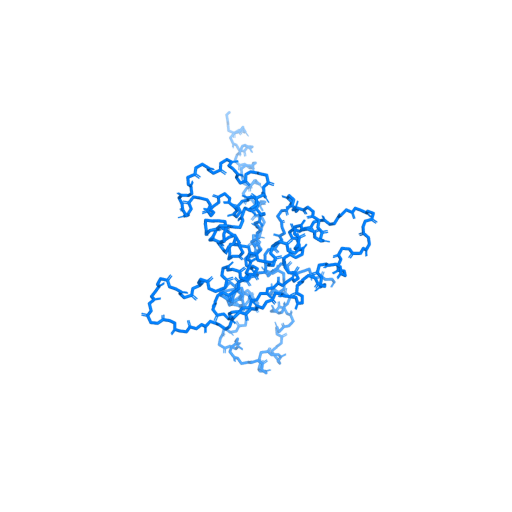ARG A 1 169 ? -14.906 1.866 24.606 1.00 93.06 169 ARG A N 1
ATOM 1356 C CA . ARG A 1 169 ? -15.686 2.992 25.145 1.00 93.06 169 ARG A CA 1
ATOM 1357 C C . ARG A 1 169 ? -17.100 3.060 24.568 1.00 93.06 169 ARG A C 1
ATOM 1359 O O . ARG A 1 169 ? -18.051 3.192 25.333 1.00 93.06 169 ARG A O 1
ATOM 1366 N N . ILE A 1 170 ? -17.252 2.932 23.247 1.00 92.06 170 ILE A N 1
ATOM 1367 C CA . ILE A 1 170 ? -18.557 2.991 22.563 1.00 92.06 170 ILE A CA 1
ATOM 1368 C C . ILE A 1 170 ? -19.497 1.893 23.067 1.00 92.06 170 ILE A C 1
ATOM 1370 O O . ILE A 1 170 ? -20.655 2.162 23.382 1.00 92.06 170 ILE A O 1
ATOM 1374 N N . VAL A 1 171 ? -19.008 0.654 23.156 1.00 94.38 171 VAL A N 1
ATOM 1375 C CA . VAL A 1 171 ? -19.828 -0.488 23.576 1.00 94.38 171 VAL A CA 1
ATOM 1376 C C . VAL A 1 171 ? -19.841 -0.680 25.092 1.00 94.38 171 VAL A C 1
ATOM 1378 O O . VAL A 1 171 ? -20.448 -1.626 25.579 1.00 94.38 171 VAL A O 1
ATOM 1381 N N . GLY A 1 172 ? -19.201 0.195 25.871 1.00 93.38 172 GLY A N 1
ATOM 1382 C CA . GLY A 1 172 ? -19.146 0.116 27.333 1.00 93.38 172 GLY A CA 1
ATOM 1383 C C . GLY A 1 172 ? -18.416 -1.120 27.871 1.00 93.38 172 GLY A C 1
ATOM 1384 O O . GLY A 1 172 ? -18.843 -1.693 28.870 1.00 93.38 172 GLY A O 1
ATOM 1385 N N . VAL A 1 173 ? -17.349 -1.553 27.200 1.00 92.94 173 VAL A N 1
ATOM 1386 C CA . VAL A 1 173 ? -16.395 -2.561 27.685 1.00 92.94 173 VAL A CA 1
ATOM 1387 C C . VAL A 1 173 ? -15.214 -1.831 28.324 1.00 92.94 173 VAL A C 1
ATOM 1389 O O . VAL A 1 173 ? -14.720 -0.846 27.780 1.00 92.94 173 VAL A O 1
ATOM 1392 N N . SER A 1 174 ? -14.748 -2.292 29.487 1.00 89.56 174 SER A N 1
ATOM 1393 C CA . SER A 1 174 ? -13.562 -1.704 30.122 1.00 89.56 174 SER A CA 1
ATOM 1394 C C . SER A 1 174 ? -12.320 -1.933 29.259 1.00 89.56 174 SER A C 1
ATOM 1396 O O . SER A 1 174 ? -12.028 -3.072 28.901 1.00 89.56 174 SER A O 1
ATOM 1398 N N . GLU A 1 175 ? -11.551 -0.875 28.990 1.00 85.88 175 GLU A N 1
ATOM 1399 C CA . GLU A 1 175 ? -10.293 -0.957 28.229 1.00 85.88 175 GLU A CA 1
ATOM 1400 C C . GLU A 1 175 ? -9.285 -1.931 28.858 1.00 85.88 175 GLU A C 1
ATOM 1402 O O . GLU A 1 175 ? -8.540 -2.585 28.142 1.00 85.88 175 GLU A O 1
ATOM 1407 N N . ARG A 1 176 ? -9.328 -2.129 30.184 1.00 84.81 176 ARG A N 1
ATOM 1408 C CA . ARG A 1 176 ? -8.472 -3.096 30.899 1.00 84.81 176 ARG A CA 1
ATOM 1409 C C . ARG A 1 176 ? -8.687 -4.547 30.465 1.00 84.81 176 ARG A C 1
ATOM 1411 O O . ARG A 1 176 ? -7.852 -5.400 30.738 1.00 84.81 176 ARG A O 1
ATOM 1418 N N . LEU A 1 177 ? -9.828 -4.848 29.845 1.00 84.31 177 LEU A N 1
ATOM 1419 C CA . LEU A 1 177 ? -10.120 -6.179 29.320 1.00 84.31 177 LEU A CA 1
ATOM 1420 C C . LEU A 1 177 ? -9.491 -6.409 27.941 1.00 84.31 177 LEU A C 1
ATOM 1422 O O . LEU A 1 177 ? -9.433 -7.558 27.514 1.00 84.31 177 LEU A O 1
ATOM 1426 N N . LEU A 1 178 ? -9.013 -5.363 27.253 1.00 83.88 178 LEU A N 1
ATOM 1427 C CA . LEU A 1 178 ? -8.377 -5.491 25.937 1.00 83.88 178 LEU A CA 1
ATOM 1428 C C . LEU A 1 178 ? -7.071 -6.298 26.007 1.00 83.88 178 LEU A C 1
ATOM 1430 O O . LEU A 1 178 ? -6.796 -7.077 25.098 1.00 83.88 178 LEU A O 1
ATOM 1434 N N . ASP A 1 179 ? -6.353 -6.216 27.129 1.00 80.50 179 ASP A N 1
ATOM 1435 C CA . ASP A 1 179 ? -5.127 -6.987 27.380 1.00 80.50 179 ASP A CA 1
ATOM 1436 C C . ASP A 1 179 ? -5.407 -8.483 27.660 1.00 80.50 179 ASP A C 1
ATOM 1438 O O . ASP A 1 179 ? -4.521 -9.332 27.554 1.00 80.50 179 ASP A O 1
ATOM 1442 N N . GLY A 1 180 ? -6.650 -8.839 28.017 1.00 74.00 180 GLY A N 1
ATOM 1443 C CA . GLY A 1 180 ? -7.047 -10.179 28.458 1.00 74.00 180 GLY A CA 1
ATOM 1444 C C . GLY A 1 180 ? -7.936 -10.920 27.456 1.00 74.00 180 GLY A C 1
ATOM 1445 O O . GLY A 1 180 ? -9.159 -10.920 27.593 1.00 74.00 180 GLY A O 1
ATOM 1446 N N . SER A 1 181 ? -7.341 -11.630 26.488 1.00 71.69 181 SER A N 1
ATOM 1447 C CA . SER A 1 181 ? -8.082 -12.199 25.340 1.00 71.69 181 SER A CA 1
ATOM 1448 C C . SER A 1 181 ? -9.202 -13.196 25.703 1.00 71.69 181 SER A C 1
ATOM 1450 O O . SER A 1 181 ? -10.239 -13.218 25.038 1.00 71.69 181 SER A O 1
ATOM 1452 N N . LEU A 1 182 ? -9.034 -14.001 26.762 1.00 78.44 182 LEU A N 1
ATOM 1453 C CA . LEU A 1 182 ? -10.030 -14.993 27.195 1.00 78.44 182 LEU A CA 1
ATOM 1454 C C . LEU A 1 182 ? -11.232 -14.344 27.893 1.00 78.44 182 LEU A C 1
ATOM 1456 O O . LEU A 1 182 ? -12.375 -14.632 27.542 1.00 78.44 182 LEU A O 1
ATOM 1460 N N . LEU A 1 183 ? -10.977 -13.432 28.836 1.00 79.94 183 LEU A N 1
ATOM 1461 C CA . LEU A 1 183 ? -12.028 -12.708 29.560 1.00 79.94 183 LEU A CA 1
ATOM 1462 C C . LEU A 1 183 ? -12.830 -11.811 28.614 1.00 79.94 183 LEU A C 1
ATOM 1464 O O . LEU A 1 183 ? -14.057 -11.746 28.706 1.00 79.94 183 LEU A O 1
ATOM 1468 N N . LEU A 1 184 ? -12.145 -11.185 27.654 1.00 85.75 184 LEU A N 1
ATOM 1469 C CA . LEU A 1 184 ? -12.770 -10.356 26.634 1.00 85.75 184 LEU A CA 1
ATOM 1470 C C . LEU A 1 184 ? -13.746 -11.152 25.762 1.00 85.75 184 LEU A C 1
ATOM 1472 O O . LEU A 1 184 ? -14.861 -10.694 25.536 1.00 85.75 184 LEU A O 1
ATOM 1476 N N . ARG A 1 185 ? -13.358 -12.355 25.310 1.00 85.06 185 ARG A N 1
ATOM 1477 C CA . ARG A 1 185 ? -14.211 -13.225 24.478 1.00 85.06 185 ARG A CA 1
ATOM 1478 C C . ARG A 1 185 ? -15.457 -13.721 25.210 1.00 85.06 185 ARG A C 1
ATOM 1480 O O . ARG A 1 185 ? -16.481 -13.927 24.572 1.00 85.06 185 ARG A O 1
ATOM 1487 N N . SER A 1 186 ? -15.379 -13.896 26.530 1.00 87.88 186 SER A N 1
ATOM 1488 C CA . SER A 1 186 ? -16.532 -14.264 27.366 1.00 87.88 186 SER A CA 1
ATOM 1489 C C . SER A 1 186 ? -17.438 -13.086 27.746 1.00 87.88 186 SER A C 1
ATOM 1491 O O . SER A 1 186 ? -18.488 -13.292 28.350 1.00 87.88 186 SER A O 1
ATOM 1493 N N . HIS A 1 187 ? -17.046 -11.847 27.431 1.00 90.94 187 HIS A N 1
ATOM 1494 C CA . HIS A 1 187 ? -17.810 -10.669 27.819 1.00 90.94 187 HIS A CA 1
ATOM 1495 C C . HIS A 1 187 ? -19.145 -10.597 27.049 1.00 90.94 187 HIS A C 1
ATOM 1497 O O . HIS A 1 187 ? -19.140 -10.754 25.827 1.00 90.94 187 HIS A O 1
ATOM 1503 N N . PRO A 1 188 ? -20.279 -10.258 27.698 1.00 93.25 188 PRO A N 1
ATOM 1504 C CA . PRO A 1 188 ? -21.590 -10.201 27.037 1.00 93.25 188 PRO A CA 1
ATOM 1505 C C . PRO A 1 188 ? -21.653 -9.277 25.815 1.00 93.25 188 PRO A C 1
ATOM 1507 O O . PRO A 1 188 ? -22.460 -9.495 24.925 1.00 93.25 188 PRO A O 1
ATOM 1510 N N . ARG A 1 189 ? -20.794 -8.249 25.779 1.00 93.88 189 ARG A N 1
ATOM 1511 C CA . ARG A 1 189 ? -20.699 -7.258 24.688 1.00 93.88 189 ARG A CA 1
ATOM 1512 C C . ARG A 1 189 ? -19.572 -7.517 23.682 1.00 93.88 189 ARG A C 1
ATOM 1514 O O . ARG A 1 189 ? -19.171 -6.613 22.948 1.00 93.88 189 ARG A O 1
ATOM 1521 N N . TYR A 1 190 ? -18.986 -8.714 23.694 1.00 92.12 190 TYR A N 1
ATOM 1522 C CA . TYR A 1 190 ? -17.876 -9.052 22.804 1.00 92.12 190 TYR A CA 1
ATOM 1523 C C . TYR A 1 190 ? -18.275 -8.975 21.324 1.00 92.12 190 TYR A C 1
ATOM 1525 O O . TYR A 1 190 ? -17.501 -8.481 20.505 1.00 92.12 190 TYR A O 1
ATOM 1533 N N . SER A 1 191 ? -19.493 -9.405 20.978 1.00 93.44 191 SER A N 1
ATOM 1534 C CA . SER A 1 191 ? -20.025 -9.329 19.612 1.00 93.44 191 SER A CA 1
ATOM 1535 C C . SER A 1 191 ? -20.078 -7.896 19.083 1.00 93.44 191 SER A C 1
ATOM 1537 O O . SER A 1 191 ? -19.654 -7.624 17.961 1.00 93.44 191 SER A O 1
ATOM 1539 N N . GLU A 1 192 ? -20.557 -6.967 19.902 1.00 95.06 192 GLU A N 1
ATOM 1540 C CA . GLU A 1 192 ? -20.690 -5.551 19.589 1.00 95.06 192 GLU A CA 1
ATOM 1541 C C . GLU A 1 192 ? -19.315 -4.900 19.478 1.00 95.06 192 GLU A C 1
ATOM 1543 O O . GLU A 1 192 ? -19.076 -4.133 18.543 1.00 95.06 192 GLU A O 1
ATOM 1548 N N . LEU A 1 193 ? -18.392 -5.251 20.380 1.00 93.69 193 LEU A N 1
ATOM 1549 C CA . LEU A 1 193 ? -17.005 -4.799 20.315 1.00 93.69 193 LEU A CA 1
ATOM 1550 C C . LEU A 1 193 ? -16.331 -5.269 19.019 1.00 93.69 193 LEU A C 1
ATOM 1552 O O . LEU A 1 193 ? -15.773 -4.454 18.288 1.00 93.69 193 LEU A O 1
ATOM 1556 N N . SER A 1 194 ? -16.419 -6.565 18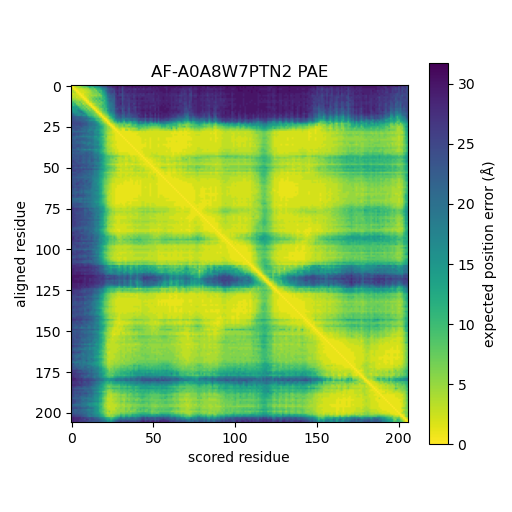.705 1.00 92.12 194 SER A N 1
ATOM 1557 C CA . SER A 1 194 ? -15.839 -7.151 17.491 1.00 92.12 194 SER A CA 1
ATOM 1558 C C . SER A 1 194 ? -16.417 -6.513 16.226 1.00 92.12 194 SER A C 1
ATOM 1560 O O . SER A 1 194 ? -15.668 -6.144 15.318 1.00 92.12 194 SER A O 1
ATOM 1562 N N . ARG A 1 195 ? -17.739 -6.306 16.185 1.00 92.19 195 ARG A N 1
ATOM 1563 C CA . ARG A 1 195 ? -18.414 -5.621 15.077 1.00 92.19 195 ARG A CA 1
ATOM 1564 C C . ARG A 1 195 ? -17.954 -4.169 14.939 1.00 92.19 195 ARG A C 1
ATOM 1566 O O . ARG A 1 195 ? -17.711 -3.722 13.821 1.00 92.19 195 ARG A O 1
ATOM 1573 N N . CYS A 1 196 ? -17.823 -3.440 16.048 1.00 91.75 196 CYS A N 1
ATOM 1574 C CA . CYS A 1 196 ? -17.326 -2.066 16.038 1.00 91.75 196 CYS A CA 1
ATOM 1575 C C . CYS A 1 196 ? -15.905 -1.988 15.469 1.00 91.75 196 CYS A C 1
ATOM 1577 O O . CYS A 1 196 ? -15.658 -1.169 14.583 1.00 91.75 196 CYS A O 1
ATOM 1579 N N . ILE A 1 197 ? -14.999 -2.858 15.937 1.00 90.69 197 ILE A N 1
ATOM 1580 C CA . ILE A 1 197 ? -13.602 -2.887 15.485 1.00 90.69 197 ILE A CA 1
ATOM 1581 C C . ILE A 1 197 ? -13.550 -3.136 13.979 1.00 90.69 197 ILE A C 1
ATOM 1583 O O . ILE A 1 197 ? -12.928 -2.351 13.275 1.00 90.69 197 ILE A O 1
ATOM 1587 N N . ARG A 1 198 ? -14.274 -4.150 13.483 1.00 88.50 198 ARG A N 1
ATOM 1588 C CA . ARG A 1 198 ? -14.340 -4.495 12.053 1.00 88.50 198 ARG A CA 1
ATOM 1589 C C . ARG A 1 198 ? -14.789 -3.315 11.187 1.00 88.50 198 ARG A C 1
ATOM 1591 O O . ARG A 1 198 ? -14.131 -2.941 10.222 1.00 88.50 198 ARG A O 1
ATOM 1598 N N . LEU A 1 199 ? -15.892 -2.673 11.577 1.00 87.19 199 LEU A N 1
ATOM 1599 C CA . LEU A 1 199 ? -16.427 -1.519 10.853 1.00 87.19 199 LEU A CA 1
ATOM 1600 C C . LEU A 1 199 ? -15.455 -0.333 10.860 1.00 87.19 199 LEU A C 1
ATOM 1602 O O . LEU A 1 199 ? -15.323 0.369 9.860 1.00 87.19 199 LEU A O 1
ATOM 1606 N N . ARG A 1 200 ? -14.788 -0.070 11.990 1.00 86.75 200 ARG A N 1
ATOM 1607 C CA . ARG A 1 200 ? -13.858 1.061 12.126 1.00 86.75 200 ARG A CA 1
ATOM 1608 C C . ARG A 1 200 ? -12.481 0.795 11.516 1.00 86.75 200 ARG A C 1
ATOM 1610 O O . ARG A 1 200 ? -11.860 1.774 11.113 1.00 86.75 200 ARG A O 1
ATOM 1617 N N . SER A 1 201 ? -12.047 -0.462 11.390 1.00 84.81 201 SER A N 1
ATOM 1618 C CA . SER A 1 201 ? -10.829 -0.857 10.662 1.00 84.81 201 SER A CA 1
ATOM 1619 C C . SER A 1 201 ? -11.017 -0.884 9.142 1.00 84.81 201 SER A C 1
ATOM 1621 O O . SER A 1 201 ? -10.036 -0.895 8.403 1.00 84.81 201 SER A O 1
ATOM 1623 N N . GLY A 1 202 ? -12.265 -0.845 8.664 1.00 78.06 202 GLY A N 1
ATOM 1624 C CA . GLY A 1 202 ? -12.596 -0.790 7.240 1.00 78.06 202 GLY A CA 1
ATOM 1625 C C . GLY A 1 202 ? -12.843 -2.132 6.569 1.00 78.06 202 GLY A C 1
ATOM 1626 O O . GLY A 1 202 ? -13.041 -2.151 5.347 1.00 78.06 202 GLY A O 1
ATOM 1627 N N . GLU A 1 203 ? -12.868 -3.207 7.353 1.00 72.56 203 GLU A N 1
ATOM 1628 C CA . GLU A 1 203 ? -13.344 -4.526 6.946 1.00 72.56 203 GLU A CA 1
ATOM 1629 C C . GLU A 1 203 ? -14.868 -4.471 6.720 1.00 72.56 203 GLU A C 1
ATOM 1631 O O . GLU A 1 203 ? -15.611 -3.892 7.521 1.00 72.56 203 GLU A O 1
ATOM 1636 N N . SER A 1 204 ? -15.361 -5.035 5.610 1.00 58.72 204 SER A N 1
ATOM 1637 C CA . SER A 1 204 ? -16.806 -5.150 5.383 1.00 58.72 204 SER A CA 1
ATOM 1638 C C . SER A 1 204 ? -17.427 -6.115 6.398 1.00 58.72 204 SER A C 1
ATOM 1640 O O . SER A 1 204 ? -16.825 -7.111 6.801 1.00 58.72 204 SER A O 1
ATOM 1642 N N . VAL A 1 205 ? -18.641 -5.795 6.848 1.00 49.69 205 VAL A N 1
ATOM 1643 C CA . VAL A 1 205 ? -19.500 -6.751 7.552 1.00 49.69 205 VAL A CA 1
ATOM 1644 C C . VAL A 1 205 ? -20.357 -7.392 6.470 1.00 49.69 205 VAL A C 1
ATOM 1646 O O . VAL A 1 205 ? -21.306 -6.755 6.015 1.00 49.69 205 VAL A O 1
ATOM 1649 N N . ASP A 1 206 ? -19.959 -8.578 6.021 1.00 42.41 206 ASP A N 1
ATOM 1650 C CA . ASP A 1 206 ? -20.818 -9.448 5.210 1.00 42.41 206 ASP A CA 1
ATOM 1651 C C . ASP A 1 206 ? -22.019 -9.939 6.037 1.00 42.41 206 ASP A C 1
ATOM 1653 O O . ASP A 1 206 ? -21.832 -10.221 7.251 1.00 42.41 206 ASP A O 1
#

Secondary structure (DSSP, 8-state):
-HHHHHHHHHHHHHHHTTS----S-EE--HHHHHHHHHHHTT-S-GGGGTT----SSHHHHHHHHHHHHHTTSEETTTTEE-HHHHHTTEE--TT-S-HHHHHHHHHTT---------SSTTTTTHHHHHHHHHHHHHIIIII-EEPSSPPEEPPPHHHHHHHHHHHHHHHT--GGGTT-HHHHHTSTTHHHHHHHHHHHHT----

InterPro domains:
  IPR006170 Pheromone/general odorant binding protein [PF01395] (27-140)
  IPR036728 Pheromone/general odorant binding protein superfamily [G3DSA:1.10.238.20] (28-165)
  IPR036728 Pheromone/general odorant binding protein superfamily [SSF47565] (28-144)

Solvent-accessible surface area (backbone atoms only — not comparable to full-atom values): 11825 Å² total; per-residue (Å²): 116,69,71,62,53,52,52,54,52,50,53,52,55,56,59,63,64,66,71,56,82,81,45,67,53,46,65,61,25,64,67,56,32,44,54,52,32,40,59,76,67,62,49,80,69,61,74,70,49,75,80,74,60,74,61,102,44,70,69,39,22,52,44,47,42,45,25,32,45,69,59,65,24,40,40,82,92,76,73,42,75,40,66,73,62,49,50,59,45,43,40,54,54,94,84,57,86,52,24,66,61,49,23,51,64,44,47,75,74,60,66,78,63,76,83,54,92,49,96,48,87,89,50,51,54,57,64,50,22,53,33,51,41,52,50,52,48,26,41,58,75,31,32,35,47,74,30,84,60,51,44,78,38,77,58,52,73,70,53,45,52,49,43,46,48,54,25,20,60,74,64,70,43,66,62,81,37,72,82,36,69,68,65,35,67,70,37,95,55,33,67,58,31,54,50,42,34,37,55,34,50,58,48,82,85,130

Foldseek 3Di:
DVVVVVVVVVVVVVVVPVVPPPQLWDWDALVRQLVVLCVVVVPPPSVVCPQVDADPDPVSLSSLVSSCVVLVQADLVVRDGNVVSVLVFFDADPPDPCLVVQLVVQLVPQDRDPQDPDVDPVCRCVSVSNSSVSNVVSCPVRNHDTDRGTDTGFDDPVRLLVQLCVLCVVQVHDNVCVVPVVVLCPDPCNVSSVVSSCVSRPHDDD

Sequence (206 aa):
MDRLLLVLLSSASLLLTVYGIKHHIVTKSWSEAQSDCLQYLRVESPGRYLSHRYRDNQTSKQLIFCIMLNLRIYDPTQNVLRLEAMGQFFHPDKTDTLYVNRTNACLLRVKVPPLVDSSEDSQLYSGVMGTLYEVIRCFYHCYGNINANAPKLPPTVLELEQIQQECARIVGVSERLLDGSLLLRSHPRYSELSRCIRLRSGESVD

Radius of gyration: 22.27 Å; Cα contacts (8 Å, |Δi|>4): 201; chains: 1; bounding box: 62×56×52 Å

Organism: Anopheles coluzzii (NCBI:txid1518534)

Mean predicted aligned error: 9.73 Å